Protein AF-A0A5C8L5J3-F1 (afdb_monomer_lite)

Foldseek 3Di:
DDPVVVVVVVVVVVVVPDPCCPLVNVLVVLLVLLLVLLVVLLVVLVVVLVVVVVCCVPVPDPVVLVLCVLLVCNVVVVVLSVVVNVVSVVLSVVSVVLSVQLVPDPDPVSNLVSSVVSLVSSVVVLVVVLVSVLVVQLVCQVSCCVRVCVNVVVCVPPDPVVSSVVSNVVSVVVSVVVVVVVCVVVVVSVVSNVVSVVVNVVSVD

Radius of gyration: 26.83 Å; cha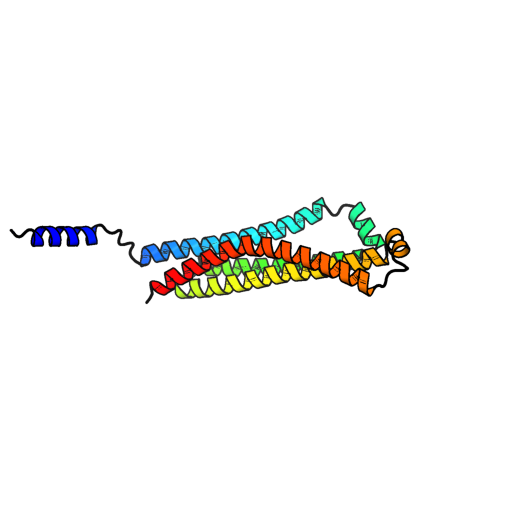ins: 1; bounding box: 54×27×97 Å

Structure (mmCIF, N/CA/C/O backbone):
data_AF-A0A5C8L5J3-F1
#
_entry.id   AF-A0A5C8L5J3-F1
#
loop_
_atom_site.group_PDB
_atom_site.id
_atom_site.type_symbol
_atom_site.label_atom_id
_atom_site.label_alt_id
_atom_site.label_comp_id
_atom_site.label_asym_id
_atom_site.label_entity_id
_atom_site.label_seq_id
_atom_site.pdbx_PDB_ins_code
_atom_site.Cartn_x
_atom_site.Cartn_y
_atom_site.Cartn_z
_atom_site.occupancy
_atom_site.B_iso_or_equiv
_atom_site.auth_seq_id
_atom_site.auth_comp_id
_atom_site.auth_asym_id
_atom_site.auth_atom_id
_atom_site.pdbx_PDB_model_num
ATOM 1 N N . MET A 1 1 ? -11.901 6.978 71.188 1.00 56.44 1 MET A N 1
ATOM 2 C CA . MET A 1 1 ? -12.116 6.820 69.736 1.00 56.44 1 MET A CA 1
ATOM 3 C C . MET A 1 1 ? -10.757 6.523 69.164 1.00 56.44 1 MET A C 1
ATOM 5 O O . MET A 1 1 ? -9.879 7.368 69.288 1.00 56.44 1 MET A O 1
ATOM 9 N N . ASP A 1 2 ? -10.580 5.302 68.676 1.00 69.81 2 ASP A N 1
ATOM 10 C CA . ASP A 1 2 ? -9.274 4.784 68.290 1.00 69.81 2 ASP A CA 1
ATOM 11 C C . ASP A 1 2 ? -8.843 5.396 66.956 1.00 69.81 2 ASP A C 1
ATOM 13 O O . ASP A 1 2 ? -9.638 5.504 66.024 1.00 69.81 2 ASP A O 1
ATOM 17 N N . GLU A 1 3 ? -7.577 5.792 66.838 1.00 68.75 3 GLU A N 1
ATOM 18 C CA . GLU A 1 3 ? -6.985 6.326 65.598 1.00 68.75 3 GLU A CA 1
ATOM 19 C C . GLU A 1 3 ? -7.174 5.368 64.402 1.00 68.75 3 GLU A C 1
ATOM 21 O O . GLU A 1 3 ? -7.277 5.788 63.249 1.00 68.75 3 GLU A O 1
ATOM 26 N N . LEU A 1 4 ? -7.321 4.073 64.693 1.00 70.50 4 LEU A N 1
ATOM 27 C CA . LEU A 1 4 ? -7.672 3.021 63.742 1.00 70.50 4 LEU A CA 1
ATOM 28 C C . LEU A 1 4 ? -9.074 3.183 63.136 1.00 70.50 4 LEU A C 1
ATOM 30 O O . LEU A 1 4 ? -9.260 2.870 61.960 1.00 70.50 4 LEU A O 1
ATOM 34 N N . ASP A 1 5 ? -10.052 3.694 63.886 1.00 76.56 5 ASP A N 1
ATOM 35 C CA . ASP A 1 5 ? -11.404 3.938 63.369 1.00 76.56 5 ASP A CA 1
ATOM 36 C C . ASP A 1 5 ? -11.437 5.137 62.417 1.00 76.56 5 ASP A C 1
ATOM 38 O O . ASP A 1 5 ? -12.190 5.121 61.441 1.00 76.56 5 ASP A O 1
ATOM 42 N N . LEU A 1 6 ? -10.592 6.148 62.649 1.00 74.50 6 LEU A N 1
ATOM 43 C CA . LEU A 1 6 ? -10.412 7.274 61.727 1.00 74.50 6 LEU A CA 1
ATOM 44 C C . LEU A 1 6 ? -9.775 6.805 60.415 1.00 74.50 6 LEU A C 1
ATOM 46 O O . LEU A 1 6 ? -10.334 7.052 59.348 1.00 74.50 6 LEU A O 1
ATOM 50 N N . LEU A 1 7 ? -8.692 6.024 60.490 1.00 73.12 7 LEU A N 1
ATOM 51 C CA . LEU A 1 7 ? -8.039 5.445 59.311 1.00 73.12 7 LEU A CA 1
ATOM 52 C C . LEU A 1 7 ? -8.967 4.509 58.528 1.00 73.12 7 LEU A C 1
ATOM 54 O O . LEU A 1 7 ? -8.981 4.534 57.300 1.00 73.12 7 LEU A O 1
ATOM 58 N N . ARG A 1 8 ? -9.792 3.711 59.215 1.00 69.69 8 ARG A N 1
ATOM 59 C CA . ARG A 1 8 ? -10.781 2.830 58.577 1.00 69.69 8 ARG A CA 1
ATOM 60 C C . ARG A 1 8 ? -11.880 3.615 57.864 1.00 69.69 8 ARG A C 1
ATOM 62 O O . ARG A 1 8 ? -12.358 3.181 56.816 1.00 69.69 8 ARG A O 1
ATOM 69 N N . LYS A 1 9 ? -12.291 4.753 58.424 1.00 72.12 9 LYS A N 1
ATOM 70 C CA . LYS A 1 9 ? -13.300 5.641 57.838 1.00 72.12 9 LYS A CA 1
ATOM 71 C C . LYS A 1 9 ? -12.745 6.384 56.624 1.00 72.12 9 LYS A C 1
ATOM 73 O O . LYS A 1 9 ? -13.415 6.432 55.597 1.00 72.12 9 LYS A O 1
ATOM 78 N N . ASP A 1 10 ? -11.505 6.856 56.705 1.00 70.62 10 ASP A N 1
ATOM 79 C CA . ASP A 1 10 ? -10.809 7.498 55.588 1.00 70.62 10 ASP A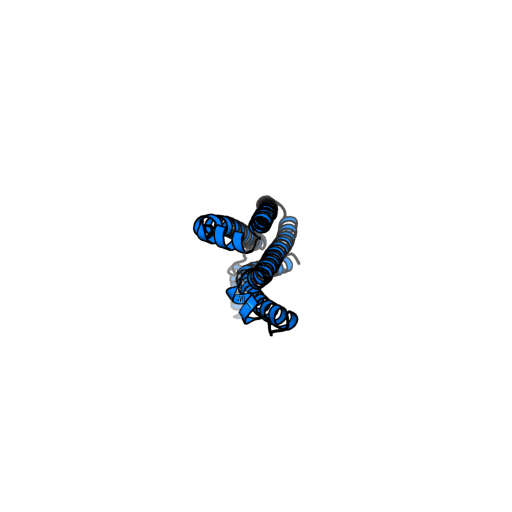 CA 1
ATOM 80 C C . ASP A 1 10 ? -10.507 6.513 54.455 1.00 70.62 10 ASP A C 1
ATOM 82 O O . ASP A 1 10 ? -10.697 6.851 53.288 1.00 70.62 10 ASP A O 1
ATOM 86 N N . TRP A 1 11 ? -10.152 5.263 54.772 1.00 70.75 11 TRP A N 1
ATOM 87 C CA . TRP A 1 11 ? -9.986 4.198 53.777 1.00 70.75 11 TRP A CA 1
ATOM 88 C C . TRP A 1 11 ? -11.290 3.898 53.026 1.00 70.75 11 TRP A C 1
ATOM 90 O O . TRP A 1 11 ? -11.302 3.789 51.801 1.00 70.75 11 TRP A O 1
ATOM 100 N N . LYS A 1 12 ? -12.416 3.839 53.748 1.00 63.75 12 LYS A N 1
ATOM 101 C CA . LYS A 1 12 ? -13.751 3.668 53.152 1.00 63.75 12 LYS A CA 1
ATOM 102 C C . LYS A 1 12 ? -14.147 4.845 52.255 1.00 63.75 12 LYS A C 1
ATOM 104 O O . LYS A 1 12 ? -14.706 4.637 51.183 1.00 63.75 12 LYS A O 1
ATOM 109 N N . ASN A 1 13 ? -13.822 6.069 52.669 1.00 62.72 13 ASN A N 1
ATOM 110 C CA . ASN A 1 13 ? -14.091 7.284 51.897 1.00 62.72 13 ASN A CA 1
ATOM 111 C C . ASN A 1 13 ? -13.179 7.415 50.660 1.00 62.72 13 ASN A C 1
ATOM 113 O O . ASN A 1 13 ? -13.557 8.063 49.683 1.00 62.72 13 ASN A O 1
ATOM 117 N N . GLN A 1 14 ? -11.986 6.809 50.675 1.00 56.88 14 GLN A N 1
ATOM 118 C CA . GLN A 1 14 ? -11.095 6.742 49.512 1.00 56.88 14 GLN A CA 1
ATOM 119 C C . GLN A 1 14 ? -11.584 5.741 48.457 1.00 56.88 14 GLN A C 1
ATOM 121 O O . GLN A 1 14 ? -11.464 6.035 47.269 1.00 56.88 14 GLN A O 1
ATOM 126 N N . GLU A 1 15 ? -12.192 4.615 48.849 1.00 53.66 15 GLU A N 1
ATOM 127 C CA . GLU A 1 15 ? -12.843 3.689 47.904 1.00 53.66 15 GLU A CA 1
ATOM 128 C C . GLU A 1 15 ? -14.016 4.354 47.166 1.00 53.66 15 GLU A C 1
ATOM 130 O O . GLU A 1 15 ? -14.166 4.170 45.960 1.00 53.66 15 GLU A O 1
ATOM 135 N N . GLU A 1 16 ? -14.784 5.202 47.855 1.00 52.75 16 GLU A N 1
ATOM 136 C CA . GLU A 1 16 ? -15.906 5.959 47.277 1.00 52.75 16 GLU A CA 1
ATOM 137 C C . GLU A 1 16 ? -15.466 7.071 46.299 1.00 52.75 16 GLU A C 1
ATOM 139 O O . GLU A 1 16 ? -16.223 7.442 45.401 1.00 52.75 16 GLU A O 1
ATOM 144 N N . ASN A 1 17 ? -14.235 7.583 46.447 1.00 45.88 17 ASN A N 1
ATOM 145 C CA . ASN A 1 17 ? -13.661 8.671 45.640 1.00 45.88 17 ASN A CA 1
ATOM 146 C C . ASN A 1 17 ? -12.664 8.212 44.566 1.00 45.88 17 ASN A C 1
ATOM 148 O O . ASN A 1 17 ? -12.147 9.035 43.802 1.00 45.88 17 ASN A O 1
ATOM 152 N N . LEU A 1 18 ? -12.393 6.913 44.451 1.00 47.69 18 LEU A N 1
ATOM 153 C CA . LEU A 1 18 ? -11.774 6.394 43.239 1.00 47.69 18 LEU A CA 1
ATOM 154 C C . LEU A 1 18 ? -12.801 6.562 42.119 1.00 47.69 18 LEU A C 1
ATOM 156 O O . LEU A 1 18 ? -13.955 6.182 42.315 1.00 47.69 18 LEU A O 1
ATOM 160 N N . PRO A 1 19 ? -12.440 7.111 40.943 1.00 46.75 19 PRO A N 1
ATOM 161 C CA . PRO A 1 19 ? -13.361 7.154 39.825 1.00 46.75 19 PRO A CA 1
ATOM 162 C C . PRO A 1 19 ? -13.641 5.706 39.422 1.00 46.75 19 PRO A C 1
ATOM 164 O O . PRO A 1 19 ? -12.927 5.111 38.614 1.00 46.75 19 PRO A O 1
ATOM 167 N N . HIS A 1 20 ? -14.677 5.119 40.017 1.00 47.66 20 HIS A N 1
ATOM 168 C CA . HIS A 1 20 ? -15.288 3.871 39.622 1.00 47.66 20 HIS A CA 1
ATOM 169 C C . HIS A 1 20 ? -15.935 4.138 38.268 1.00 47.66 20 HIS A C 1
ATOM 171 O O . HIS A 1 20 ? -17.149 4.292 38.136 1.00 47.66 20 HIS A O 1
ATOM 177 N N . PHE A 1 21 ? -15.105 4.239 37.230 1.00 49.84 21 PHE A N 1
ATOM 178 C CA . PHE A 1 21 ? -15.560 4.078 35.868 1.00 49.84 21 PHE A CA 1
ATOM 179 C C . PHE A 1 21 ? -16.238 2.714 35.836 1.00 49.84 21 PHE A C 1
ATOM 181 O O . PHE A 1 21 ? -15.564 1.685 35.800 1.00 49.84 21 PHE A O 1
ATOM 188 N N . LYS A 1 22 ? -17.577 2.702 35.899 1.00 57.47 22 LYS A N 1
ATOM 189 C CA . LYS A 1 22 ? -18.367 1.484 35.722 1.00 57.47 22 LYS A CA 1
ATOM 190 C C . LYS A 1 22 ? -17.805 0.782 34.494 1.00 57.47 22 LYS A C 1
ATOM 192 O O . LYS A 1 22 ? -17.621 1.435 33.463 1.00 57.47 22 LYS A O 1
ATOM 197 N N . ALA A 1 23 ? -17.508 -0.511 34.597 1.00 57.09 23 ALA A N 1
ATOM 198 C CA . ALA A 1 23 ? -16.896 -1.283 33.515 1.00 57.09 23 ALA A CA 1
ATOM 199 C C . ALA A 1 23 ? -17.603 -1.047 32.163 1.00 57.09 23 ALA A C 1
ATOM 201 O O . ALA A 1 23 ? -16.948 -0.955 31.130 1.00 57.09 23 ALA A O 1
ATOM 202 N N . GLU A 1 24 ? -18.919 -0.803 32.182 1.00 57.44 24 GLU A N 1
ATOM 203 C CA . GLU A 1 24 ? -19.749 -0.398 31.039 1.00 57.44 24 GLU A CA 1
ATOM 204 C C . GLU A 1 24 ? -19.371 0.944 30.380 1.00 57.44 24 GLU A C 1
ATOM 206 O O . GLU A 1 24 ? -19.425 1.071 29.153 1.00 57.44 24 GLU A O 1
ATOM 211 N N . GLN A 1 25 ? -18.989 1.962 31.155 1.00 58.88 25 GLN A N 1
ATOM 212 C CA . GLN A 1 25 ? -18.535 3.254 30.632 1.00 58.88 25 GLN A CA 1
ATOM 213 C C . GLN A 1 25 ? -17.143 3.134 30.007 1.00 58.88 25 GLN A C 1
ATOM 215 O O . GLN A 1 25 ? -16.928 3.620 28.893 1.00 58.88 25 GLN A O 1
ATOM 220 N N . LEU A 1 26 ? -16.221 2.432 30.675 1.00 60.94 26 LEU A N 1
ATOM 221 C CA . LEU A 1 26 ? -14.882 2.157 30.144 1.00 60.94 26 LEU A CA 1
ATOM 222 C C . LEU A 1 26 ? -14.976 1.334 28.847 1.00 60.94 26 LEU A C 1
ATOM 224 O O . LEU A 1 26 ? -14.333 1.638 27.838 1.00 60.94 26 LEU A O 1
ATOM 228 N N . TYR A 1 27 ? -15.882 0.359 28.841 1.00 60.31 27 TYR A N 1
ATOM 229 C CA . TYR A 1 27 ? -16.259 -0.444 27.689 1.00 60.31 27 TYR A CA 1
ATOM 230 C C . TYR A 1 27 ? -16.792 0.412 26.522 1.00 60.31 27 TYR A C 1
ATOM 232 O O . TYR A 1 27 ? -16.265 0.319 25.407 1.00 60.31 27 TYR A O 1
ATOM 240 N N . LYS A 1 28 ? -17.759 1.315 26.757 1.00 59.22 28 LYS A N 1
ATOM 241 C CA . LYS A 1 28 ? -18.268 2.247 25.727 1.00 59.22 28 LYS A CA 1
ATOM 242 C C . LYS A 1 28 ? -17.161 3.136 25.150 1.00 59.22 28 LYS A C 1
ATOM 244 O O . LYS A 1 28 ? -17.137 3.380 23.940 1.00 59.22 28 LYS A O 1
ATOM 249 N N . MET A 1 29 ? -16.217 3.596 25.973 1.00 63.94 29 MET A N 1
ATOM 250 C CA . MET A 1 29 ? -15.093 4.423 25.514 1.00 63.94 29 MET A CA 1
ATOM 251 C C . MET A 1 29 ? -14.100 3.646 24.638 1.00 63.94 29 MET A C 1
ATOM 253 O O . MET A 1 29 ? -13.710 4.133 23.572 1.00 63.94 29 MET A O 1
ATOM 257 N N . LEU A 1 30 ? -13.705 2.434 25.041 1.00 63.78 30 LEU A N 1
ATOM 258 C CA . LEU A 1 30 ? -12.789 1.574 24.273 1.00 63.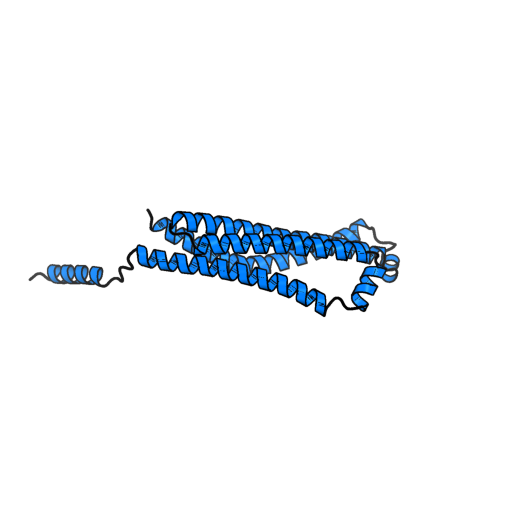78 30 LEU A CA 1
ATOM 259 C C . LEU A 1 30 ? -13.391 1.151 22.925 1.00 63.78 30 LEU A C 1
ATOM 261 O O . LEU A 1 30 ? -12.694 1.090 21.903 1.00 63.78 30 LEU A O 1
ATOM 265 N N . LEU A 1 31 ? -14.703 0.929 22.901 1.00 63.22 31 LEU A N 1
ATOM 266 C CA . LEU A 1 31 ? -15.473 0.613 21.703 1.00 63.22 31 LEU A CA 1
ATOM 267 C C . LEU A 1 31 ? -15.500 1.793 20.723 1.00 63.22 31 LEU A C 1
ATOM 269 O O . LEU A 1 31 ? -15.164 1.629 19.545 1.00 63.22 31 LEU A O 1
ATOM 273 N N . LYS A 1 32 ? -15.786 3.005 21.214 1.00 65.44 32 LYS A N 1
ATOM 274 C CA . LYS A 1 32 ? -15.754 4.237 20.408 1.00 65.44 32 LYS A CA 1
ATOM 275 C C . LYS A 1 32 ? -14.357 4.501 19.832 1.00 65.44 32 LYS A C 1
ATOM 277 O O . LYS A 1 32 ? -14.233 4.840 18.654 1.00 65.44 32 LYS A O 1
ATOM 282 N N . LYS A 1 33 ? -13.294 4.263 20.615 1.00 65.00 33 LYS A N 1
ATOM 283 C CA . LYS A 1 33 ? -11.898 4.362 20.145 1.00 65.00 33 LYS A CA 1
ATOM 284 C C . LYS A 1 33 ? -11.590 3.365 19.027 1.00 65.00 33 LYS A C 1
ATOM 286 O O . LYS A 1 33 ? -10.973 3.738 18.034 1.00 65.00 33 LYS A O 1
ATOM 291 N N . SER A 1 34 ? -12.031 2.117 19.151 1.00 65.25 34 SER A N 1
ATOM 292 C CA . SER A 1 34 ? -11.733 1.075 18.161 1.00 65.25 34 SER A CA 1
ATOM 293 C C . SER A 1 34 ? -12.506 1.262 16.849 1.00 65.25 34 SER A C 1
ATOM 295 O O . SER A 1 34 ? -11.932 1.088 15.775 1.00 65.25 34 SER A O 1
ATOM 297 N N . SER A 1 35 ? -13.768 1.701 16.915 1.00 66.25 35 SER A N 1
ATOM 298 C CA . SER A 1 35 ? -14.543 2.105 15.730 1.00 66.25 35 SER A CA 1
ATOM 299 C C . SER A 1 35 ? -13.906 3.307 15.015 1.00 66.25 35 SER A C 1
ATOM 301 O O . SER A 1 35 ? -13.780 3.310 13.790 1.00 66.25 35 SER A O 1
ATOM 303 N N . SER A 1 36 ? -13.390 4.281 15.777 1.00 71.06 36 SER A N 1
ATOM 304 C CA . SER A 1 36 ? -12.640 5.420 15.231 1.00 71.06 36 SER A CA 1
ATOM 305 C C . SER A 1 36 ? -11.363 4.989 14.498 1.00 71.06 36 SER A C 1
ATOM 307 O O . SER A 1 36 ? -11.093 5.479 13.405 1.00 71.06 36 SER A O 1
ATOM 309 N N . ILE A 1 37 ? -10.612 4.010 15.021 1.00 69.88 37 ILE A N 1
ATOM 310 C CA . ILE A 1 37 ? -9.429 3.464 14.327 1.00 69.88 37 ILE A CA 1
ATOM 311 C C . ILE A 1 37 ? -9.824 2.832 12.985 1.00 69.88 37 ILE A C 1
ATOM 313 O O . ILE A 1 37 ? -9.151 3.053 11.982 1.00 69.88 37 ILE A O 1
ATOM 317 N N . VAL A 1 38 ? -10.928 2.081 12.935 1.00 67.06 38 VAL A N 1
ATOM 318 C CA . VAL A 1 38 ? -11.416 1.495 11.674 1.00 67.06 38 VAL A CA 1
ATOM 319 C C . VAL A 1 38 ? -11.875 2.574 10.691 1.00 67.06 38 VAL A C 1
ATOM 321 O O . VAL A 1 38 ? -11.614 2.447 9.497 1.00 67.06 38 VAL A O 1
ATOM 324 N N . LYS A 1 39 ? -12.490 3.658 11.180 1.00 73.31 39 LYS A N 1
ATOM 325 C CA . LYS A 1 39 ? -12.832 4.831 10.364 1.00 73.31 39 LYS A CA 1
ATOM 326 C C . LYS A 1 39 ? -11.582 5.476 9.763 1.00 73.31 39 LYS A C 1
ATOM 328 O O . LYS A 1 39 ? -11.571 5.758 8.572 1.00 73.31 39 LYS A O 1
ATOM 333 N N . TRP A 1 40 ? -10.528 5.663 10.556 1.00 77.19 40 TRP A N 1
ATOM 334 C CA . TRP A 1 40 ? -9.254 6.197 10.070 1.00 77.19 40 TRP A CA 1
ATOM 335 C C . TRP A 1 40 ? -8.621 5.307 9.008 1.00 77.19 40 TRP A C 1
ATOM 337 O O . TRP A 1 40 ? -8.172 5.817 7.992 1.00 77.19 40 TRP A O 1
ATOM 347 N N . ILE A 1 41 ? -8.647 3.986 9.191 1.00 74.56 41 ILE A N 1
ATOM 348 C CA . ILE A 1 41 ? -8.144 3.055 8.175 1.00 74.56 41 ILE A CA 1
ATOM 349 C C . ILE A 1 41 ? -8.942 3.175 6.870 1.00 74.56 41 ILE A C 1
ATOM 351 O O . ILE A 1 41 ? -8.345 3.253 5.805 1.00 74.56 41 ILE A O 1
ATOM 355 N N . PHE A 1 42 ? -10.274 3.247 6.947 1.00 72.31 42 PHE A N 1
ATOM 356 C CA . PHE A 1 42 ? -11.114 3.462 5.767 1.00 72.31 42 PHE A CA 1
ATOM 357 C C . PHE A 1 42 ? -10.799 4.790 5.060 1.00 72.31 42 PHE A C 1
ATOM 359 O O . PHE A 1 42 ? -10.685 4.814 3.839 1.00 72.31 42 PHE A O 1
ATOM 366 N N . ILE A 1 43 ? -10.615 5.876 5.8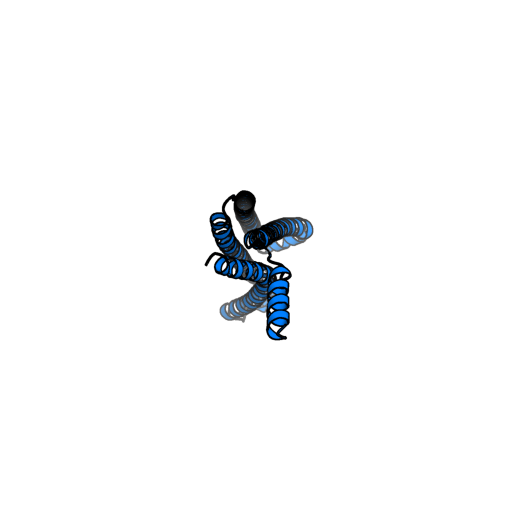20 1.00 77.12 43 ILE A N 1
ATOM 367 C CA . ILE A 1 43 ? -10.236 7.187 5.275 1.00 77.12 43 ILE A CA 1
ATOM 368 C C . ILE A 1 43 ? -8.871 7.113 4.587 1.00 77.12 43 ILE A C 1
ATOM 370 O O . ILE A 1 43 ? -8.742 7.621 3.482 1.00 77.12 43 ILE A O 1
ATOM 374 N N . ILE A 1 44 ? -7.875 6.456 5.191 1.00 79.94 44 ILE A N 1
ATOM 375 C CA . ILE A 1 44 ? -6.547 6.297 4.580 1.00 79.94 44 ILE A CA 1
ATOM 376 C C . ILE A 1 44 ? -6.652 5.521 3.262 1.00 79.94 44 ILE A C 1
ATOM 378 O O . ILE A 1 44 ? -6.093 5.967 2.269 1.00 79.94 44 ILE A O 1
ATOM 382 N N . SER A 1 45 ? -7.411 4.420 3.210 1.00 74.56 45 SER A N 1
ATOM 383 C CA . SER A 1 45 ? -7.621 3.676 1.957 1.00 74.56 45 SER A CA 1
ATOM 384 C C . SER A 1 45 ? -8.333 4.508 0.885 1.00 74.56 45 SER A C 1
ATOM 386 O O . SER A 1 45 ? -8.033 4.377 -0.298 1.00 74.56 45 SER A O 1
ATOM 388 N N . LEU A 1 46 ? -9.265 5.379 1.282 1.00 79.12 46 LEU A N 1
ATOM 389 C CA . LEU A 1 46 ? -9.931 6.293 0.356 1.00 79.12 46 LEU A CA 1
ATOM 390 C C . LEU A 1 46 ? -8.966 7.370 -0.158 1.00 79.12 46 LEU A C 1
ATOM 392 O O . LEU A 1 46 ? -8.964 7.661 -1.349 1.00 79.12 46 LEU A O 1
ATOM 396 N N . ILE A 1 47 ? -8.131 7.928 0.723 1.00 83.38 47 ILE A N 1
ATOM 397 C CA . ILE A 1 47 ? -7.076 8.878 0.353 1.00 83.38 47 ILE A CA 1
ATOM 398 C C . ILE A 1 47 ? -6.092 8.218 -0.606 1.00 83.38 47 ILE A C 1
ATOM 400 O O . ILE A 1 47 ? -5.722 8.843 -1.584 1.00 83.38 47 ILE A O 1
ATOM 404 N N . GLU A 1 48 ? -5.699 6.970 -0.370 1.00 80.44 48 GLU A N 1
ATOM 405 C CA . GLU A 1 48 ? -4.764 6.243 -1.228 1.00 80.44 48 GLU A CA 1
ATOM 406 C C . GLU A 1 48 ? -5.329 5.999 -2.631 1.00 80.44 48 GLU A C 1
ATOM 408 O O . GLU A 1 48 ? -4.629 6.226 -3.614 1.00 80.44 48 GLU A O 1
ATOM 413 N N . LEU A 1 49 ? -6.607 5.622 -2.749 1.00 81.00 49 LEU A N 1
ATOM 414 C CA . LEU A 1 49 ? -7.272 5.517 -4.051 1.00 81.00 49 LEU A CA 1
ATOM 415 C C . LEU A 1 49 ? -7.314 6.877 -4.758 1.00 81.00 49 LEU A C 1
ATOM 417 O O . LEU A 1 49 ? -6.933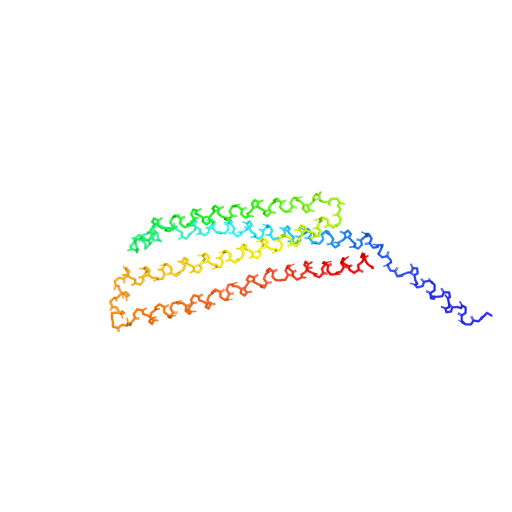 6.979 -5.922 1.00 81.00 49 LEU A O 1
ATOM 421 N N . SER A 1 50 ? -7.762 7.918 -4.053 1.00 80.06 50 SER A N 1
ATOM 422 C CA . SER A 1 50 ? -7.826 9.276 -4.596 1.00 80.06 50 SER A CA 1
ATOM 423 C C . SER A 1 50 ? -6.447 9.775 -5.007 1.00 80.06 50 SER A C 1
ATOM 425 O O . SER A 1 50 ? -6.313 10.386 -6.059 1.00 80.06 50 SER A O 1
ATOM 427 N N . PHE A 1 51 ? -5.418 9.470 -4.218 1.00 83.19 51 PHE A N 1
ATOM 428 C CA . PHE A 1 51 ? -4.030 9.779 -4.523 1.00 83.19 51 PHE A CA 1
ATOM 429 C C . PHE A 1 51 ? -3.578 9.015 -5.765 1.00 83.19 51 PHE A C 1
ATOM 431 O O . PHE A 1 51 ? -3.032 9.623 -6.671 1.00 83.19 51 PHE A O 1
ATOM 438 N N . GLY A 1 52 ? -3.884 7.723 -5.884 1.00 80.12 52 GLY A N 1
ATOM 439 C CA . GLY A 1 52 ? -3.576 6.933 -7.075 1.00 80.12 52 GLY A CA 1
ATOM 440 C C . GLY A 1 52 ? -4.227 7.477 -8.350 1.00 80.12 52 GLY A C 1
ATOM 441 O O . GLY A 1 52 ? -3.589 7.471 -9.397 1.00 80.12 52 GLY A O 1
ATOM 442 N N . ILE A 1 53 ? -5.466 7.967 -8.276 1.00 81.31 53 ILE A N 1
ATOM 443 C CA . ILE A 1 53 ? -6.164 8.604 -9.408 1.00 81.31 53 ILE A CA 1
ATOM 444 C C . ILE A 1 53 ? -5.558 9.979 -9.709 1.00 81.31 53 ILE A C 1
ATOM 446 O O . ILE A 1 53 ? -5.287 10.293 -10.864 1.00 81.31 53 ILE A O 1
ATOM 450 N N . LEU A 1 54 ? -5.312 10.788 -8.678 1.00 83.94 54 LEU A N 1
ATOM 451 C CA . LEU A 1 54 ? -4.745 12.126 -8.822 1.00 83.94 54 LEU A CA 1
ATOM 452 C C . LEU A 1 54 ? -3.335 12.071 -9.418 1.00 83.94 54 LEU A C 1
ATOM 454 O O . LEU A 1 54 ? -3.032 12.824 -10.334 1.00 83.94 54 LEU A O 1
ATOM 458 N N . MET A 1 55 ? -2.498 11.145 -8.947 1.00 80.69 55 MET A N 1
ATOM 459 C CA . MET A 1 55 ? -1.169 10.911 -9.510 1.00 80.69 55 MET A CA 1
ATOM 460 C C . MET A 1 55 ? -1.271 10.464 -10.970 1.00 80.69 55 MET A C 1
ATOM 462 O O . MET A 1 55 ? -0.479 10.904 -11.789 1.00 80.69 55 MET A O 1
ATOM 466 N N . ASN A 1 56 ? -2.264 9.645 -11.323 1.00 80.56 56 ASN A N 1
ATOM 467 C CA . ASN A 1 56 ? -2.500 9.259 -12.713 1.00 80.56 56 ASN A CA 1
ATOM 468 C C . ASN A 1 56 ? -2.767 10.495 -13.590 1.00 80.56 56 ASN A C 1
ATOM 470 O O . ASN A 1 56 ? -2.085 10.701 -14.582 1.00 80.56 56 ASN A O 1
ATOM 474 N N . VAL A 1 57 ? -3.687 11.368 -13.169 1.00 81.75 57 VAL A N 1
ATOM 475 C CA . VAL A 1 57 ? -4.053 12.584 -13.916 1.00 81.75 57 VAL A CA 1
ATOM 476 C C . VAL A 1 57 ? -2.902 13.593 -13.998 1.00 81.75 57 VAL A C 1
ATOM 478 O O . VAL A 1 57 ? -2.754 14.258 -15.016 1.00 81.75 57 VAL A O 1
ATOM 481 N N . LEU A 1 58 ? -2.099 13.726 -12.938 1.00 81.12 58 LEU A N 1
ATOM 482 C CA . LEU A 1 58 ? -1.009 14.704 -12.885 1.00 81.12 58 LEU A CA 1
ATOM 483 C C . LEU A 1 58 ? 0.268 14.241 -13.596 1.00 81.12 58 LEU A C 1
ATOM 485 O O . LEU A 1 58 ? 0.970 15.076 -14.154 1.00 81.12 58 LEU A O 1
ATOM 489 N N . PHE A 1 59 ? 0.594 12.946 -13.539 1.00 75.88 59 PHE A N 1
ATOM 490 C CA . PHE A 1 59 ? 1.881 12.419 -14.011 1.00 75.88 59 PHE A CA 1
ATOM 491 C C . PHE A 1 59 ? 1.795 11.645 -15.332 1.00 75.88 59 PHE A C 1
ATOM 493 O O . PHE A 1 59 ? 2.831 11.410 -15.944 1.00 75.88 59 PHE A O 1
ATOM 500 N N . MET A 1 60 ? 0.606 11.240 -15.791 1.00 79.56 60 MET A N 1
ATOM 501 C CA . MET A 1 60 ? 0.446 10.595 -17.099 1.00 79.56 60 MET A CA 1
ATOM 502 C C . MET A 1 60 ? 0.172 11.617 -18.200 1.00 79.56 60 MET A C 1
ATOM 504 O O . MET A 1 60 ? -0.915 11.647 -18.781 1.00 79.56 60 MET A O 1
ATOM 508 N N . ASP A 1 61 ? 1.161 12.460 -18.475 1.00 81.00 61 ASP A N 1
ATOM 509 C CA . ASP A 1 61 ? 1.122 13.352 -19.627 1.00 81.00 61 ASP A CA 1
ATOM 510 C C . ASP A 1 61 ? 1.455 12.602 -20.937 1.00 81.00 61 ASP A C 1
ATOM 512 O O . ASP A 1 61 ? 1.744 11.398 -20.959 1.00 81.00 61 ASP A O 1
ATOM 516 N N . ASP A 1 62 ? 1.417 13.318 -22.061 1.00 80.25 62 ASP A N 1
ATOM 517 C CA . ASP A 1 62 ? 1.762 12.746 -23.364 1.00 80.25 62 ASP A CA 1
ATOM 518 C C . ASP A 1 62 ? 3.223 12.270 -23.447 1.00 80.25 62 ASP A C 1
ATOM 520 O O . ASP A 1 62 ? 3.524 11.382 -24.247 1.00 80.25 62 ASP A O 1
ATOM 524 N N . GLN A 1 63 ? 4.144 12.834 -22.657 1.00 82.25 63 GLN A N 1
ATOM 525 C CA . GLN A 1 63 ? 5.540 12.394 -22.622 1.00 82.25 63 GLN A CA 1
ATOM 526 C C . GLN A 1 63 ? 5.671 11.037 -21.929 1.00 82.25 63 GLN A C 1
ATOM 528 O O . GLN A 1 63 ? 6.285 10.133 -22.496 1.00 82.25 63 GLN A O 1
ATOM 533 N N . PHE A 1 64 ? 5.014 10.847 -20.783 1.00 82.62 64 PHE A N 1
ATOM 534 C CA . PHE A 1 64 ? 4.956 9.560 -20.092 1.00 82.62 64 PHE A CA 1
ATOM 535 C C . PHE A 1 64 ? 4.420 8.464 -21.016 1.00 82.62 64 PHE A C 1
ATOM 537 O O . PHE A 1 64 ? 5.026 7.403 -21.159 1.00 82.62 64 PHE A O 1
ATOM 544 N N . TRP A 1 65 ? 3.303 8.717 -21.703 1.00 83.00 65 TRP A N 1
ATOM 545 C CA . TRP A 1 65 ? 2.737 7.716 -22.605 1.00 83.00 65 TRP A CA 1
ATOM 546 C C . TRP A 1 65 ? 3.624 7.424 -23.808 1.00 83.00 65 TRP A C 1
ATOM 548 O O . TRP A 1 65 ? 3.621 6.283 -24.262 1.00 83.00 65 TRP A O 1
ATOM 558 N N . LYS A 1 66 ? 4.390 8.401 -24.307 1.00 82.19 66 LYS A N 1
ATOM 559 C CA . LYS A 1 66 ? 5.390 8.168 -25.358 1.00 82.19 66 LYS A CA 1
ATOM 560 C C . LYS A 1 66 ? 6.512 7.263 -24.863 1.00 82.19 66 LYS A C 1
ATOM 562 O O . LYS A 1 66 ? 6.841 6.311 -25.557 1.00 82.19 66 LYS A O 1
ATOM 567 N N . GLU A 1 67 ? 7.048 7.496 -23.668 1.00 80.31 67 GLU A N 1
ATOM 568 C CA . GLU A 1 67 ? 8.087 6.636 -23.082 1.00 80.31 67 GLU A CA 1
ATOM 569 C C . GLU A 1 67 ? 7.591 5.213 -22.809 1.00 80.31 67 GLU A C 1
ATOM 571 O O . GLU A 1 67 ? 8.304 4.241 -23.033 1.00 80.31 67 GLU A O 1
ATOM 576 N N . VAL A 1 68 ? 6.348 5.054 -22.360 1.00 81.31 68 VAL A N 1
ATOM 577 C CA . VAL A 1 68 ? 5.767 3.723 -22.134 1.00 81.31 68 VAL A CA 1
ATOM 578 C C . VAL A 1 68 ? 5.480 2.998 -23.460 1.00 81.31 68 VAL A C 1
ATOM 580 O O . VAL A 1 68 ? 5.524 1.765 -23.523 1.00 81.31 68 VAL A O 1
ATOM 583 N N . ASP A 1 69 ? 5.192 3.743 -24.527 1.00 83.75 69 ASP A N 1
ATOM 584 C CA . ASP A 1 69 ? 4.984 3.195 -25.869 1.00 83.75 69 ASP A CA 1
ATOM 585 C C . ASP A 1 69 ? 6.303 2.769 -26.528 1.00 83.75 69 ASP A C 1
ATOM 587 O O . ASP A 1 69 ? 6.349 1.710 -27.153 1.00 83.75 69 ASP A O 1
ATOM 591 N N . THR A 1 70 ? 7.400 3.514 -26.321 1.00 79.25 70 THR A N 1
ATOM 592 C CA . THR A 1 70 ? 8.731 3.141 -26.844 1.00 79.25 70 THR A CA 1
ATOM 593 C C . THR A 1 70 ? 9.246 1.835 -26.247 1.00 79.25 70 THR A C 1
ATOM 595 O O . THR A 1 70 ? 9.927 1.077 -26.932 1.00 79.25 70 THR A O 1
ATOM 598 N N . ILE A 1 71 ? 8.872 1.520 -25.005 1.00 81.50 71 ILE A N 1
ATOM 599 C CA . ILE A 1 71 ? 9.176 0.228 -24.373 1.00 81.50 71 ILE A CA 1
ATOM 600 C C . ILE A 1 71 ? 8.104 -0.845 -24.641 1.00 81.50 71 ILE A C 1
ATOM 602 O O . ILE A 1 71 ? 8.133 -1.906 -24.020 1.00 81.50 71 ILE A O 1
ATOM 606 N N . HIS A 1 72 ? 7.139 -0.587 -25.532 1.00 81.44 72 HIS A N 1
ATOM 607 C CA . HIS A 1 72 ? 6.020 -1.476 -25.876 1.00 81.44 72 HIS A CA 1
ATOM 608 C C . HIS A 1 72 ? 5.173 -1.949 -24.678 1.00 81.44 72 HIS A C 1
ATOM 610 O O . HIS A 1 72 ? 4.510 -2.988 -24.751 1.00 81.44 72 HIS A O 1
ATOM 616 N N . LEU A 1 73 ? 5.155 -1.199 -23.568 1.00 85.50 73 LEU A N 1
ATOM 617 C CA . LEU A 1 73 ? 4.389 -1.571 -22.375 1.00 85.50 73 LEU A CA 1
ATOM 618 C C . LEU A 1 73 ? 3.002 -0.937 -22.327 1.00 85.50 73 LEU A C 1
ATOM 620 O O . LEU A 1 73 ? 2.221 -1.302 -21.458 1.00 85.50 73 LEU A O 1
ATOM 624 N N . LYS A 1 74 ? 2.664 -0.011 -23.231 1.00 84.25 74 LYS A N 1
ATOM 625 C CA . LYS A 1 74 ? 1.451 0.822 -23.138 1.00 84.25 74 LYS A CA 1
ATOM 626 C C . LYS A 1 74 ? 0.180 0.022 -22.855 1.00 84.25 74 LYS A C 1
ATOM 628 O O . LYS A 1 74 ? -0.500 0.280 -21.863 1.00 84.25 74 LYS A O 1
ATOM 633 N N . THR A 1 75 ? -0.102 -0.995 -23.665 1.00 83.69 75 THR A N 1
ATOM 634 C CA . THR A 1 75 ? -1.287 -1.849 -23.495 1.00 83.69 75 THR A CA 1
ATOM 635 C C . THR A 1 75 ? -1.257 -2.626 -22.177 1.00 83.69 75 THR A C 1
ATOM 637 O O . THR A 1 75 ? -2.261 -2.675 -21.468 1.00 83.69 75 THR A O 1
ATOM 640 N N . ALA A 1 76 ? -0.107 -3.198 -21.809 1.00 83.94 76 ALA A N 1
ATOM 641 C CA . ALA A 1 76 ? 0.042 -3.952 -20.565 1.00 83.94 76 ALA A CA 1
ATOM 642 C C . ALA A 1 76 ? -0.119 -3.048 -19.333 1.00 83.94 76 ALA A C 1
ATOM 644 O O . ALA A 1 76 ? -0.840 -3.399 -18.402 1.00 83.94 76 ALA A O 1
ATOM 645 N N . THR A 1 77 ? 0.477 -1.857 -19.362 1.00 85.31 77 THR A N 1
ATOM 646 C CA . THR A 1 77 ? 0.368 -0.822 -18.333 1.00 85.31 77 THR A CA 1
ATOM 647 C C . THR A 1 77 ? -1.087 -0.424 -18.105 1.00 85.31 77 THR A C 1
ATOM 649 O O . THR A 1 77 ? -1.551 -0.441 -16.966 1.00 85.31 77 THR A O 1
ATOM 652 N N . ILE A 1 78 ? -1.846 -0.150 -19.172 1.00 85.81 78 ILE A N 1
ATOM 653 C CA . ILE A 1 78 ? -3.278 0.181 -19.077 1.00 85.81 78 ILE A CA 1
ATOM 654 C C . ILE A 1 78 ? -4.057 -0.962 -18.410 1.00 85.81 78 ILE A C 1
ATOM 656 O O . ILE A 1 78 ? -4.818 -0.724 -17.472 1.00 85.81 78 ILE A O 1
ATOM 660 N N . VAL A 1 79 ? -3.841 -2.209 -18.843 1.00 87.88 79 VAL A N 1
ATOM 661 C CA . VAL A 1 79 ? -4.520 -3.383 -18.267 1.00 87.88 79 VAL A CA 1
ATOM 662 C C . VAL A 1 79 ? -4.172 -3.560 -16.784 1.00 87.88 79 VAL A C 1
ATOM 664 O O . VAL A 1 79 ? -5.071 -3.783 -15.970 1.00 87.88 79 VAL A O 1
ATOM 667 N N . ILE A 1 80 ? -2.899 -3.406 -16.407 1.00 88.25 80 ILE A N 1
ATOM 668 C CA . ILE A 1 80 ? -2.437 -3.486 -15.013 1.00 88.25 80 ILE A CA 1
ATOM 669 C C . ILE A 1 80 ? -3.109 -2.409 -14.156 1.00 88.25 80 ILE A C 1
ATOM 671 O O . ILE A 1 80 ? -3.582 -2.720 -13.058 1.00 88.25 80 ILE A O 1
ATOM 675 N N . TYR A 1 81 ? -3.209 -1.169 -14.643 1.00 86.31 81 TYR A N 1
ATOM 676 C CA . TYR A 1 81 ? -3.891 -0.094 -13.919 1.00 86.31 81 TYR A CA 1
ATOM 677 C C . TYR A 1 81 ? -5.384 -0.370 -13.747 1.00 86.31 81 TYR A C 1
ATOM 679 O O . TYR A 1 81 ? -5.894 -0.241 -12.634 1.00 86.31 81 TYR A O 1
ATOM 687 N N . ILE A 1 82 ? -6.076 -0.820 -14.799 1.00 87.75 82 ILE A N 1
ATOM 688 C CA . ILE A 1 82 ? -7.502 -1.173 -14.725 1.00 87.75 82 ILE A CA 1
ATOM 689 C C . ILE A 1 82 ? -7.727 -2.269 -13.676 1.00 87.75 82 ILE A C 1
ATOM 691 O O . ILE A 1 82 ? -8.570 -2.114 -12.791 1.00 87.75 82 ILE A O 1
ATOM 695 N N . ILE A 1 83 ? -6.946 -3.352 -13.724 1.00 90.00 83 ILE A N 1
ATOM 696 C CA . ILE A 1 83 ? -7.036 -4.453 -12.753 1.00 90.00 83 ILE A CA 1
ATOM 697 C C . ILE A 1 83 ? -6.757 -3.947 -11.333 1.00 90.00 83 ILE A C 1
ATOM 699 O O . ILE A 1 83 ? -7.496 -4.276 -10.402 1.00 90.00 83 ILE A O 1
ATOM 703 N N . SER A 1 84 ? -5.729 -3.116 -11.162 1.00 87.25 84 SER A N 1
ATOM 704 C CA . SER A 1 84 ? -5.353 -2.564 -9.858 1.00 87.25 84 SER A CA 1
ATOM 705 C C . SER A 1 84 ? -6.455 -1.684 -9.273 1.00 87.25 84 SER A C 1
ATOM 707 O O . SER A 1 84 ? -6.782 -1.805 -8.089 1.00 87.25 84 SER A O 1
ATOM 709 N N . TYR A 1 85 ? -7.102 -0.852 -10.092 1.00 86.44 85 TYR A N 1
ATOM 710 C CA . TYR A 1 85 ? -8.237 -0.042 -9.654 1.00 86.44 85 TYR A CA 1
ATOM 711 C C . TYR A 1 85 ? -9.466 -0.888 -9.313 1.00 86.44 85 TYR A C 1
ATOM 713 O O . TYR A 1 85 ? -10.104 -0.624 -8.293 1.00 86.44 85 TYR A O 1
ATOM 721 N N . ILE A 1 86 ? -9.768 -1.941 -10.081 1.00 89.38 86 ILE A N 1
ATOM 722 C CA . ILE A 1 86 ? -10.860 -2.877 -9.761 1.00 89.38 86 ILE A CA 1
ATOM 723 C C . ILE A 1 86 ? -10.613 -3.550 -8.406 1.00 89.38 86 ILE A C 1
ATOM 725 O O . ILE A 1 86 ? -11.504 -3.573 -7.552 1.00 89.38 86 ILE A O 1
ATOM 729 N N . ILE A 1 87 ? -9.403 -4.071 -8.178 1.00 88.38 87 ILE A N 1
ATOM 730 C CA . ILE A 1 87 ? -9.053 -4.747 -6.922 1.00 88.38 87 ILE A CA 1
ATOM 731 C C . ILE A 1 87 ? -9.112 -3.761 -5.752 1.00 88.38 87 ILE A C 1
ATOM 733 O O . ILE A 1 87 ? -9.715 -4.064 -4.720 1.00 88.38 87 ILE A O 1
ATOM 737 N N . THR A 1 88 ? -8.565 -2.557 -5.919 1.00 85.12 88 THR A N 1
ATOM 738 C CA . THR A 1 88 ? -8.609 -1.508 -4.889 1.00 85.12 88 THR A CA 1
ATOM 739 C C . THR A 1 88 ? -10.054 -1.109 -4.572 1.00 85.12 88 THR A C 1
ATOM 741 O O . THR A 1 88 ? -10.439 -1.053 -3.402 1.00 85.12 88 THR A O 1
ATOM 744 N N . GLY A 1 89 ? -10.903 -0.947 -5.591 1.00 84.62 89 GLY A N 1
ATOM 745 C CA . GLY A 1 89 ? -12.341 -0.719 -5.434 1.00 84.62 89 GLY A CA 1
ATOM 746 C C . GLY A 1 89 ? -13.040 -1.837 -4.652 1.00 84.62 89 GLY A C 1
ATOM 747 O O . GLY A 1 89 ? -13.819 -1.566 -3.733 1.00 84.62 89 GLY A O 1
ATOM 748 N N . ALA A 1 90 ? -12.714 -3.102 -4.932 1.00 87.94 90 ALA A N 1
ATOM 749 C CA . ALA A 1 90 ? -13.238 -4.239 -4.176 1.00 87.94 90 ALA A CA 1
ATOM 750 C C . ALA A 1 90 ? -12.827 -4.182 -2.692 1.00 87.94 90 ALA A C 1
ATOM 752 O O . ALA A 1 90 ? -13.665 -4.398 -1.808 1.00 87.94 90 ALA A O 1
ATOM 753 N N . PHE A 1 91 ? -11.572 -3.827 -2.395 1.00 83.00 91 PHE A N 1
ATOM 754 C CA . PHE A 1 91 ? -11.105 -3.625 -1.021 1.00 83.00 91 PHE A CA 1
ATOM 755 C C . PHE A 1 91 ? -11.857 -2.495 -0.313 1.00 83.00 91 PHE A C 1
ATOM 757 O O . PHE A 1 91 ? -12.263 -2.681 0.836 1.00 83.00 91 PHE A O 1
ATOM 764 N N . ILE A 1 92 ? -12.136 -1.376 -0.987 1.00 82.19 92 ILE A N 1
ATOM 765 C CA . ILE A 1 92 ? -12.934 -0.269 -0.433 1.00 82.19 92 ILE A CA 1
ATOM 766 C C . ILE A 1 92 ? -14.337 -0.744 -0.051 1.00 82.19 92 ILE A C 1
ATOM 768 O O . ILE A 1 92 ? -14.793 -0.473 1.062 1.00 82.19 92 ILE A O 1
ATOM 772 N N . VAL A 1 93 ? -15.012 -1.506 -0.917 1.00 84.75 93 VAL A N 1
ATOM 773 C CA . VAL A 1 93 ? -16.344 -2.062 -0.616 1.00 84.75 93 VAL A CA 1
ATOM 774 C C . VAL A 1 93 ? -16.286 -2.999 0.591 1.00 84.75 93 VAL A C 1
ATOM 776 O O . VAL A 1 93 ? -17.167 -2.962 1.458 1.00 84.75 93 VAL A O 1
ATOM 779 N N . ILE A 1 94 ? -15.247 -3.833 0.691 1.00 82.06 94 ILE A N 1
ATOM 780 C CA . ILE A 1 94 ? -15.040 -4.707 1.850 1.00 82.06 94 ILE A CA 1
ATOM 781 C C . ILE A 1 94 ? -14.821 -3.863 3.110 1.00 82.06 94 ILE A C 1
ATOM 783 O O . ILE A 1 94 ? -15.483 -4.120 4.118 1.00 82.06 94 ILE A O 1
ATOM 787 N N . PHE A 1 95 ? -13.957 -2.847 3.072 1.00 76.38 95 PHE A N 1
ATOM 788 C CA . PHE A 1 95 ? -13.717 -1.956 4.208 1.00 76.38 95 PHE A CA 1
ATOM 789 C C . PHE A 1 95 ? -14.986 -1.228 4.636 1.00 76.38 95 PHE A C 1
ATOM 791 O O . PHE A 1 95 ? -15.301 -1.229 5.825 1.00 76.38 95 PHE A O 1
ATOM 798 N N . TYR A 1 96 ? -15.769 -0.714 3.689 1.00 79.62 96 TYR A N 1
ATOM 799 C CA . TYR A 1 96 ? -17.044 -0.059 3.961 1.00 79.62 96 TYR A CA 1
ATOM 800 C C . TYR A 1 96 ? -18.041 -1.009 4.638 1.00 79.62 96 TYR A C 1
ATOM 802 O O . TYR A 1 96 ? -18.603 -0.690 5.690 1.00 79.62 96 TYR A O 1
ATOM 810 N N . LYS A 1 97 ? -18.213 -2.230 4.109 1.00 77.94 97 LYS A N 1
ATOM 811 C CA . LYS A 1 97 ? -19.076 -3.254 4.725 1.00 77.94 97 LYS A CA 1
ATOM 812 C C . LYS A 1 97 ? -18.617 -3.603 6.142 1.00 77.94 97 LYS A C 1
ATOM 814 O O . LYS A 1 97 ? -19.453 -3.854 7.011 1.00 77.94 97 LYS A O 1
ATOM 819 N N . ARG A 1 98 ? -17.307 -3.644 6.400 1.00 74.12 98 ARG A N 1
ATOM 820 C CA . ARG A 1 98 ? -16.756 -3.919 7.738 1.00 74.12 98 ARG A CA 1
ATOM 821 C C . ARG A 1 98 ? -16.937 -2.739 8.685 1.00 74.12 98 ARG A C 1
ATOM 823 O O . ARG A 1 98 ? -17.344 -2.967 9.819 1.00 74.12 98 ARG A O 1
ATOM 830 N N . TYR A 1 99 ? -16.717 -1.515 8.219 1.00 72.50 99 TYR A N 1
ATOM 831 C CA . TYR A 1 99 ? -16.988 -0.291 8.965 1.00 72.50 99 TYR A CA 1
ATOM 832 C C . TYR A 1 99 ? -18.459 -0.219 9.394 1.00 72.50 99 TYR A C 1
ATOM 834 O O . TYR A 1 99 ? -18.743 -0.107 10.586 1.00 72.50 99 TYR A O 1
ATOM 842 N N . ARG A 1 100 ? -19.402 -0.412 8.461 1.00 70.75 100 ARG A N 1
ATOM 843 C CA . ARG A 1 100 ? -20.843 -0.383 8.761 1.00 70.75 100 ARG A CA 1
ATOM 844 C C . ARG A 1 100 ? -21.246 -1.466 9.766 1.00 70.75 100 ARG A C 1
ATOM 846 O O . ARG A 1 100 ? -21.986 -1.182 10.699 1.00 70.75 100 ARG A O 1
ATOM 853 N N . LYS A 1 101 ? -20.703 -2.685 9.640 1.00 69.75 101 LYS A N 1
ATOM 854 C CA . LYS A 1 101 ? -20.931 -3.781 10.605 1.00 69.75 101 LYS A CA 1
ATOM 855 C C . LYS A 1 101 ? -20.347 -3.520 11.995 1.00 69.75 101 LYS A C 1
ATOM 857 O O . LYS A 1 101 ? -20.819 -4.109 12.957 1.00 69.75 101 LYS A O 1
ATOM 862 N N . ILE A 1 102 ? -19.308 -2.697 12.106 1.00 65.56 102 ILE A N 1
ATOM 863 C CA . ILE A 1 102 ? -18.727 -2.289 13.393 1.00 65.56 102 ILE A CA 1
ATOM 864 C C . ILE A 1 102 ? -19.540 -1.147 14.004 1.00 65.56 102 ILE A C 1
ATOM 866 O O . ILE A 1 102 ? -19.708 -1.109 15.216 1.00 65.56 102 ILE A O 1
ATOM 870 N N . SER A 1 103 ? -20.083 -0.257 13.172 1.00 58.81 103 SER A N 1
ATOM 871 C CA . SER A 1 103 ? -20.949 0.839 13.612 1.00 58.81 103 SER A CA 1
ATOM 872 C C . SER A 1 103 ? -22.342 0.386 14.064 1.00 58.81 103 SER A C 1
ATOM 874 O O . SER A 1 103 ? -22.975 1.119 14.811 1.00 58.81 103 SER A O 1
ATOM 876 N N . ALA A 1 104 ? -22.817 -0.772 13.598 1.00 54.47 104 ALA A N 1
ATOM 877 C CA . ALA A 1 104 ? -24.172 -1.280 13.841 1.00 54.47 104 ALA A CA 1
ATOM 878 C C . ALA A 1 104 ? -24.215 -2.563 14.699 1.00 54.47 104 ALA A C 1
ATOM 880 O O . ALA A 1 104 ? -25.215 -3.270 14.688 1.00 54.47 104 ALA A O 1
ATOM 881 N N . ALA A 1 105 ? -23.120 -2.937 15.371 1.00 59.84 105 ALA A N 1
ATOM 882 C CA . ALA A 1 105 ? -23.105 -4.123 16.229 1.00 59.84 105 ALA A CA 1
ATOM 883 C C . ALA A 1 105 ? -23.573 -3.774 17.651 1.00 59.84 105 ALA A C 1
ATOM 885 O O . ALA A 1 105 ? -22.854 -3.092 18.377 1.00 59.84 105 ALA A O 1
ATOM 886 N N . ASP A 1 106 ? -24.732 -4.307 18.048 1.00 50.03 106 ASP A N 1
ATOM 887 C CA . ASP A 1 106 ? -25.332 -4.086 19.375 1.00 50.03 106 ASP A CA 1
ATOM 888 C C . ASP A 1 106 ? -24.656 -4.888 20.501 1.00 50.03 106 ASP A C 1
ATOM 890 O O . ASP A 1 106 ? -24.774 -4.531 21.672 1.00 50.03 106 ASP A O 1
ATOM 894 N N . SER A 1 107 ? -23.893 -5.943 20.174 1.00 55.31 107 SER A N 1
ATOM 895 C CA . SER A 1 107 ? -23.159 -6.746 21.163 1.00 55.31 107 SER A CA 1
ATOM 896 C C . SER A 1 107 ? -21.634 -6.612 21.048 1.00 55.31 107 SER A C 1
ATOM 898 O O . SER A 1 107 ? -21.026 -6.726 19.974 1.00 55.31 107 SER A O 1
ATOM 900 N N . SER A 1 108 ? -21.004 -6.410 22.207 1.00 52.84 108 SER A N 1
ATOM 901 C CA . SER A 1 108 ? -19.556 -6.293 22.445 1.00 52.84 108 SER A CA 1
ATOM 902 C C . SER A 1 108 ? -18.710 -7.328 21.718 1.00 52.84 108 SER A C 1
ATOM 904 O O . SER A 1 108 ? -17.680 -7.021 21.107 1.00 52.84 108 SER A O 1
ATOM 906 N N . PHE A 1 109 ? -19.174 -8.570 21.746 1.00 55.09 109 PHE A N 1
ATOM 907 C CA . PHE A 1 109 ? -18.470 -9.720 21.213 1.00 55.09 109 PHE A CA 1
ATOM 908 C C . PHE A 1 109 ? -18.426 -9.720 19.679 1.00 55.09 109 PHE A C 1
ATOM 910 O O . PHE A 1 109 ? -17.396 -10.031 19.066 1.00 55.09 109 PHE A O 1
ATOM 917 N N . HIS A 1 110 ? -19.519 -9.318 19.026 1.00 61.34 110 HIS A N 1
ATOM 918 C CA . HIS A 1 110 ? -19.565 -9.225 17.568 1.00 61.34 110 HIS A CA 1
ATOM 919 C C . HIS A 1 110 ? -18.698 -8.092 17.033 1.00 61.34 110 HIS A C 1
ATOM 921 O O . HIS A 1 110 ? -18.011 -8.264 16.019 1.00 61.34 110 HIS A O 1
ATOM 927 N N . LEU A 1 111 ? -18.651 -6.976 17.752 1.00 59.72 111 LEU A N 1
ATOM 928 C CA . LEU A 1 111 ? -17.798 -5.843 17.425 1.00 59.72 111 LEU A CA 1
ATOM 929 C C . LEU A 1 111 ? -16.311 -6.237 17.508 1.00 59.72 111 LEU A C 1
ATOM 931 O O . LEU A 1 111 ? -15.553 -6.002 16.564 1.00 59.72 111 LEU A O 1
ATOM 935 N N . MET A 1 112 ? -15.927 -6.980 18.551 1.00 61.38 112 MET A N 1
ATOM 936 C CA . MET A 1 112 ? -14.580 -7.541 18.729 1.00 61.38 112 MET A CA 1
ATOM 937 C C . MET A 1 112 ? -14.158 -8.465 17.574 1.00 61.38 112 MET A C 1
ATOM 939 O O . MET A 1 112 ? -13.069 -8.333 17.003 1.00 61.38 112 MET A O 1
ATOM 943 N N . LYS A 1 113 ? -15.039 -9.394 17.180 1.00 65.19 113 LYS A N 1
ATOM 944 C CA . LYS A 1 113 ? -14.802 -10.328 16.065 1.00 65.19 113 LYS A CA 1
ATOM 945 C C . LYS A 1 113 ? -14.651 -9.587 14.736 1.00 65.19 113 LYS A C 1
ATOM 947 O O . LYS A 1 113 ? -13.841 -9.983 13.896 1.00 65.19 113 LYS A O 1
ATOM 952 N N . ASN A 1 114 ? -15.408 -8.508 14.545 1.00 67.00 114 ASN A N 1
ATOM 953 C CA . ASN A 1 114 ? -15.334 -7.681 13.347 1.00 67.00 114 ASN A CA 1
ATOM 954 C C . ASN A 1 114 ? -14.030 -6.874 13.288 1.00 67.00 114 ASN A C 1
ATOM 956 O O . ASN A 1 114 ? -13.401 -6.855 12.234 1.00 67.00 114 ASN A O 1
ATOM 960 N N . ILE A 1 115 ? -13.559 -6.319 14.408 1.00 67.06 115 ILE A N 1
ATOM 961 C CA . ILE A 1 115 ? -12.275 -5.604 14.512 1.00 67.06 115 ILE A CA 1
ATOM 962 C C . ILE A 1 115 ? -11.090 -6.502 14.105 1.00 67.06 115 ILE A C 1
ATOM 964 O O . ILE A 1 115 ? -10.263 -6.115 13.274 1.00 67.06 115 ILE A O 1
ATOM 968 N N . LEU A 1 116 ? -11.022 -7.731 14.630 1.00 66.88 116 LEU A N 1
ATOM 969 C CA . LEU A 1 116 ? -9.966 -8.698 14.286 1.00 66.88 116 LEU A CA 1
ATOM 970 C C . LEU A 1 116 ? -9.992 -9.104 12.806 1.00 66.88 116 LEU A C 1
ATOM 972 O O . LEU A 1 116 ? -8.940 -9.311 12.195 1.00 66.88 116 LEU A O 1
ATOM 976 N N . LYS A 1 117 ? -11.187 -9.221 12.217 1.00 71.69 117 LYS A N 1
ATOM 977 C CA . LYS A 1 117 ? -11.344 -9.484 10.781 1.00 71.69 117 LYS A CA 1
ATOM 978 C C . LYS A 1 117 ? -10.884 -8.292 9.948 1.00 71.69 117 LYS A C 1
ATOM 980 O O . LYS A 1 117 ? -10.147 -8.500 8.991 1.00 71.69 117 LYS A O 1
ATOM 985 N N . THR A 1 118 ? -11.241 -7.067 10.335 1.00 69.69 118 THR A N 1
ATOM 986 C CA . THR A 1 118 ? -10.788 -5.844 9.658 1.00 69.69 118 THR A CA 1
ATOM 987 C C . THR A 1 118 ? -9.266 -5.768 9.637 1.00 69.69 118 THR A C 1
ATOM 989 O O . THR A 1 118 ? -8.695 -5.597 8.570 1.00 69.69 118 THR A O 1
ATOM 992 N N . ARG A 1 119 ? -8.583 -6.034 10.759 1.00 73.81 119 ARG A N 1
ATOM 993 C CA . ARG A 1 119 ? -7.109 -6.094 10.809 1.00 73.81 119 ARG A CA 1
ATOM 994 C C . ARG A 1 119 ? -6.498 -7.046 9.774 1.00 73.81 119 ARG A C 1
ATOM 996 O O . ARG A 1 119 ? -5.469 -6.722 9.189 1.00 73.81 119 ARG A O 1
ATOM 1003 N N . ARG A 1 120 ? -7.101 -8.219 9.565 1.00 77.62 120 ARG A N 1
ATOM 1004 C CA . ARG A 1 120 ? -6.640 -9.169 8.541 1.00 77.62 120 ARG A CA 1
ATOM 1005 C C . ARG A 1 120 ? -6.826 -8.611 7.134 1.00 77.62 120 ARG A C 1
ATOM 1007 O O . ARG A 1 120 ? -5.884 -8.665 6.358 1.00 77.62 120 ARG A O 1
ATOM 1014 N N . VAL A 1 121 ? -7.988 -8.026 6.840 1.00 81.31 121 VAL A N 1
ATOM 1015 C CA . VAL A 1 121 ? -8.257 -7.395 5.535 1.00 81.31 121 VAL A CA 1
ATOM 1016 C C . VAL A 1 121 ? -7.244 -6.287 5.243 1.00 81.31 121 VAL A C 1
ATOM 1018 O O . VAL A 1 121 ? -6.686 -6.261 4.155 1.00 81.31 121 VAL A O 1
ATOM 1021 N N . VAL A 1 122 ? -6.937 -5.436 6.228 1.00 76.69 122 VAL A N 1
ATOM 1022 C CA . VAL A 1 122 ? -5.922 -4.374 6.097 1.00 76.69 122 VAL A CA 1
ATOM 1023 C C . VAL A 1 122 ? -4.545 -4.947 5.788 1.00 76.69 122 VAL A C 1
ATOM 1025 O O . VAL A 1 122 ? -3.873 -4.467 4.885 1.00 76.69 122 VAL A O 1
ATOM 1028 N N . LYS A 1 123 ? -4.128 -6.006 6.494 1.00 82.00 123 LYS A N 1
ATOM 1029 C CA . LYS A 1 123 ? -2.858 -6.679 6.193 1.00 82.00 123 LYS A CA 1
ATOM 1030 C C . LYS A 1 123 ? -2.822 -7.225 4.766 1.00 82.00 123 LYS A C 1
ATOM 1032 O O . LYS A 1 123 ? -1.817 -7.038 4.095 1.00 82.00 123 LYS A O 1
ATOM 1037 N N . TYR A 1 124 ? -3.889 -7.883 4.312 1.00 85.88 124 TYR A N 1
ATOM 1038 C CA . TYR A 1 124 ? -3.949 -8.413 2.948 1.00 85.88 124 TYR A CA 1
ATOM 1039 C C . TYR A 1 124 ? -3.900 -7.309 1.895 1.00 85.88 124 TYR A C 1
ATOM 1041 O O . TYR A 1 124 ? -3.204 -7.468 0.903 1.00 85.88 124 TYR A O 1
ATOM 1049 N N . TYR A 1 125 ? -4.577 -6.187 2.137 1.00 84.00 125 TYR A N 1
ATOM 1050 C CA . TYR A 1 125 ? -4.536 -5.023 1.256 1.00 84.00 125 TYR A CA 1
ATOM 1051 C C . TYR A 1 125 ? -3.118 -4.446 1.126 1.00 84.00 125 TYR A C 1
ATOM 1053 O O . TYR A 1 125 ? -2.630 -4.267 0.017 1.00 84.00 125 TYR A O 1
ATOM 1061 N N . ILE A 1 126 ? -2.415 -4.252 2.248 1.00 82.19 126 ILE A N 1
ATOM 1062 C CA . ILE A 1 126 ? -1.031 -3.746 2.246 1.00 82.19 126 ILE A CA 1
ATOM 1063 C C . ILE A 1 126 ? -0.088 -4.710 1.515 1.00 82.19 126 ILE A C 1
ATOM 1065 O O . ILE A 1 126 ? 0.744 -4.279 0.724 1.00 82.19 126 ILE A O 1
ATOM 1069 N N . ILE A 1 127 ? -0.219 -6.018 1.767 1.00 87.62 127 ILE A N 1
ATOM 1070 C CA . ILE A 1 127 ? 0.583 -7.041 1.077 1.00 87.62 127 ILE A CA 1
ATOM 1071 C C . ILE A 1 127 ? 0.302 -7.013 -0.424 1.00 87.62 127 ILE A C 1
ATOM 1073 O O . ILE A 1 127 ? 1.241 -7.085 -1.208 1.00 87.62 127 ILE A O 1
ATOM 1077 N N . TYR A 1 128 ? -0.968 -6.889 -0.817 1.00 89.06 128 TYR A N 1
ATOM 1078 C CA . TYR A 1 128 ? -1.355 -6.774 -2.217 1.00 89.06 128 TYR A CA 1
ATOM 1079 C C . TYR A 1 128 ? -0.687 -5.563 -2.878 1.00 89.06 128 TYR A C 1
ATOM 1081 O O . TYR A 1 128 ? -0.018 -5.760 -3.883 1.00 89.06 128 TYR A O 1
ATOM 1089 N N . ILE A 1 129 ? -0.776 -4.366 -2.284 1.00 84.88 129 ILE A N 1
ATOM 1090 C CA . ILE A 1 129 ? -0.156 -3.144 -2.828 1.00 84.88 129 ILE A CA 1
ATOM 1091 C C . ILE A 1 129 ? 1.357 -3.294 -2.981 1.00 84.88 129 ILE A C 1
ATOM 1093 O O . ILE A 1 129 ? 1.905 -2.947 -4.022 1.00 84.88 129 ILE A O 1
ATOM 1097 N N . LEU A 1 130 ? 2.037 -3.809 -1.951 1.00 87.88 130 LEU A N 1
ATOM 1098 C CA . LEU A 1 130 ? 3.487 -4.020 -1.980 1.00 87.88 130 LEU A CA 1
ATOM 1099 C C . LEU A 1 130 ? 3.894 -5.047 -3.040 1.00 87.88 130 LEU A C 1
ATOM 1101 O O . LEU A 1 130 ? 4.888 -4.861 -3.735 1.00 87.88 130 LEU A O 1
ATOM 1105 N N . ALA A 1 131 ? 3.134 -6.134 -3.174 1.00 90.00 131 ALA A N 1
ATOM 1106 C CA . ALA A 1 131 ? 3.412 -7.157 -4.171 1.00 90.00 131 ALA A CA 1
ATOM 1107 C C . ALA A 1 131 ? 3.142 -6.641 -5.590 1.00 90.00 131 ALA A C 1
ATOM 1109 O O . ALA A 1 131 ? 3.979 -6.811 -6.474 1.00 90.00 131 ALA A O 1
ATOM 1110 N N . SER A 1 132 ? 2.004 -5.976 -5.814 1.00 87.75 132 SER A N 1
ATOM 1111 C CA . SER A 1 132 ? 1.645 -5.430 -7.123 1.00 87.75 132 SER A CA 1
ATOM 1112 C C . SER A 1 132 ? 2.604 -4.326 -7.560 1.00 87.75 132 SER A C 1
ATOM 1114 O O . SER A 1 132 ? 2.984 -4.288 -8.729 1.00 87.75 132 SER A O 1
ATOM 1116 N N . SER A 1 133 ? 3.042 -3.457 -6.642 1.00 87.44 133 SER A N 1
ATOM 1117 C CA . SER A 1 133 ? 4.027 -2.415 -6.950 1.00 87.44 133 SER A CA 1
ATOM 1118 C C . SER A 1 133 ? 5.394 -3.013 -7.280 1.00 87.44 133 SER A C 1
ATOM 1120 O O . SER A 1 133 ? 5.989 -2.619 -8.278 1.00 87.44 133 SER A O 1
ATOM 1122 N N . GLY A 1 134 ? 5.844 -4.021 -6.525 1.00 90.12 134 GLY A N 1
ATOM 1123 C CA . GLY A 1 134 ? 7.088 -4.741 -6.795 1.00 90.12 134 GLY A CA 1
ATOM 1124 C C . GLY A 1 134 ? 7.101 -5.424 -8.163 1.00 90.12 134 GLY A C 1
ATOM 1125 O O . GLY A 1 134 ? 8.049 -5.253 -8.927 1.00 90.12 134 GLY A O 1
ATOM 1126 N N . ILE A 1 135 ? 6.025 -6.142 -8.506 1.00 90.50 135 ILE A N 1
ATOM 1127 C CA . ILE A 1 135 ? 5.879 -6.798 -9.816 1.00 90.50 135 ILE A CA 1
ATOM 1128 C C . ILE A 1 135 ? 5.883 -5.758 -10.940 1.00 90.50 135 ILE A C 1
ATOM 1130 O O . ILE A 1 135 ? 6.583 -5.932 -11.935 1.00 90.50 135 ILE A O 1
ATOM 1134 N N . THR A 1 136 ? 5.137 -4.663 -10.777 1.00 88.94 136 THR A N 1
ATOM 1135 C CA . THR A 1 136 ? 5.060 -3.604 -11.794 1.00 88.94 136 THR A CA 1
ATOM 1136 C C . THR A 1 136 ? 6.418 -2.928 -11.985 1.00 88.94 136 THR A C 1
ATOM 1138 O O . THR A 1 136 ? 6.868 -2.796 -13.117 1.00 88.94 136 THR A O 1
ATOM 1141 N N . MET A 1 137 ? 7.123 -2.579 -10.902 1.00 90.00 137 MET A N 1
ATOM 1142 C CA . MET A 1 137 ? 8.481 -2.023 -10.974 1.00 90.00 137 MET A CA 1
ATOM 1143 C C . MET A 1 137 ? 9.452 -2.968 -11.680 1.00 90.00 137 MET A C 1
ATOM 1145 O O . MET A 1 137 ? 10.240 -2.521 -12.508 1.00 90.00 137 MET A O 1
ATOM 1149 N N . MET A 1 138 ? 9.384 -4.269 -11.390 1.00 89.25 138 MET A N 1
ATOM 1150 C CA . MET A 1 138 ? 10.254 -5.256 -12.025 1.00 89.25 138 MET A CA 1
ATOM 1151 C C . MET A 1 138 ? 9.961 -5.402 -13.523 1.00 89.25 138 MET A C 1
ATOM 1153 O O . MET A 1 138 ? 10.894 -5.474 -14.319 1.00 89.25 138 MET A O 1
ATOM 1157 N N . LEU A 1 139 ? 8.684 -5.391 -13.919 1.00 89.19 139 LEU A N 1
ATOM 1158 C CA . LEU A 1 139 ? 8.288 -5.400 -15.329 1.00 89.19 139 LEU A CA 1
ATOM 1159 C C . LEU A 1 139 ? 8.806 -4.160 -16.062 1.00 89.19 139 LEU A C 1
ATOM 1161 O O . LEU A 1 139 ? 9.465 -4.301 -17.088 1.00 89.19 139 LEU A O 1
ATOM 1165 N N . PHE A 1 140 ? 8.572 -2.965 -15.513 1.00 87.75 140 PHE A N 1
ATOM 1166 C CA . PHE A 1 140 ? 9.082 -1.718 -16.087 1.00 87.75 140 PHE A CA 1
ATOM 1167 C C . PHE A 1 140 ? 10.606 -1.739 -16.199 1.00 87.75 140 PHE A C 1
ATOM 1169 O O . PHE A 1 140 ? 11.135 -1.464 -17.268 1.00 87.75 140 PHE A O 1
ATOM 1176 N N . TYR A 1 141 ? 11.312 -2.156 -15.147 1.00 88.75 141 TYR A N 1
ATOM 1177 C CA . TYR A 1 141 ? 12.769 -2.257 -15.152 1.00 88.75 141 TYR A CA 1
ATOM 1178 C C . TYR A 1 141 ? 13.292 -3.145 -16.291 1.00 88.75 141 TYR A C 1
ATOM 1180 O O . TYR A 1 141 ? 14.133 -2.708 -17.074 1.00 88.75 141 TYR A O 1
ATOM 1188 N N . ILE A 1 142 ? 12.761 -4.364 -16.441 1.00 86.81 142 ILE A N 1
ATOM 1189 C CA . ILE A 1 142 ? 13.198 -5.305 -17.486 1.00 86.81 142 ILE A CA 1
ATOM 1190 C C . ILE A 1 142 ? 12.945 -4.739 -18.888 1.00 86.81 142 ILE A C 1
ATOM 1192 O O . ILE A 1 142 ? 13.810 -4.832 -19.760 1.00 86.81 142 ILE A O 1
ATOM 1196 N N . TYR A 1 143 ? 11.770 -4.157 -19.120 1.00 85.19 143 TYR A N 1
ATOM 1197 C CA . TYR A 1 143 ? 11.416 -3.626 -20.434 1.00 85.19 143 TYR A CA 1
ATOM 1198 C C . TYR A 1 143 ? 12.187 -2.350 -20.773 1.00 85.19 143 TYR A C 1
ATOM 1200 O O . TYR A 1 143 ? 12.657 -2.219 -21.901 1.00 85.19 143 TYR A O 1
ATOM 1208 N N . THR A 1 144 ? 12.410 -1.459 -19.807 1.00 85.62 144 THR A N 1
ATOM 1209 C CA . THR A 1 144 ? 13.265 -0.283 -19.998 1.00 85.62 144 THR A CA 1
ATOM 1210 C C . THR A 1 144 ? 14.685 -0.698 -20.371 1.00 85.62 144 THR A C 1
ATOM 1212 O O . THR A 1 144 ? 15.232 -0.153 -21.325 1.00 85.62 144 THR A O 1
ATOM 1215 N N . LEU A 1 145 ? 15.265 -1.694 -19.694 1.00 84.31 145 LEU A N 1
ATOM 1216 C CA . LEU A 1 145 ? 16.601 -2.201 -20.030 1.00 84.31 145 LEU A CA 1
ATOM 1217 C C . LEU A 1 145 ? 16.669 -2.803 -21.437 1.00 84.31 145 LEU A C 1
ATOM 1219 O O . LEU A 1 145 ? 17.658 -2.619 -22.139 1.00 84.31 145 LEU A O 1
ATOM 1223 N N . LYS A 1 146 ? 15.625 -3.533 -21.843 1.00 82.19 146 LYS A N 1
ATOM 1224 C CA . LYS A 1 146 ? 15.595 -4.252 -23.120 1.00 82.19 146 LYS A CA 1
ATOM 1225 C C . LYS A 1 146 ? 15.351 -3.341 -24.324 1.00 82.19 146 LYS A C 1
ATOM 1227 O O . LYS A 1 146 ? 15.936 -3.573 -25.375 1.00 82.19 146 LYS A O 1
ATOM 1232 N N . TYR A 1 147 ? 14.458 -2.363 -24.191 1.00 81.12 147 TYR A N 1
ATOM 1233 C CA . TYR A 1 147 ? 13.965 -1.567 -25.321 1.00 81.12 147 TYR A CA 1
ATOM 1234 C C . TYR A 1 147 ? 14.536 -0.146 -25.374 1.00 81.12 147 TYR A C 1
ATOM 1236 O O . TYR A 1 147 ? 14.295 0.560 -26.348 1.00 81.12 147 TYR A O 1
ATOM 1244 N N . THR A 1 148 ? 15.327 0.273 -24.380 1.00 81.25 148 THR A N 1
ATOM 1245 C CA . THR A 1 148 ? 16.045 1.554 -24.436 1.00 81.25 148 THR A CA 1
ATOM 1246 C C . THR A 1 148 ? 17.438 1.339 -25.036 1.00 81.25 148 THR A C 1
ATOM 1248 O O . THR A 1 148 ? 18.320 0.841 -24.331 1.00 81.25 148 THR A O 1
ATOM 1251 N N . PRO A 1 149 ? 17.693 1.747 -26.295 1.00 74.38 149 PRO A N 1
ATOM 1252 C CA . PRO A 1 149 ? 18.937 1.426 -27.000 1.00 74.38 149 PRO A CA 1
ATOM 1253 C C . PRO A 1 149 ? 20.183 2.000 -26.316 1.00 74.38 149 PRO A C 1
ATOM 1255 O O . PRO A 1 149 ? 21.216 1.340 -26.252 1.00 74.38 149 PRO A O 1
ATOM 1258 N N . ALA A 1 150 ? 20.070 3.196 -25.729 1.00 75.06 150 ALA A N 1
ATOM 1259 C CA . ALA A 1 150 ? 21.156 3.819 -24.973 1.00 75.06 150 ALA A CA 1
ATOM 1260 C C . ALA A 1 150 ? 21.576 3.000 -23.741 1.00 75.06 150 ALA A C 1
ATOM 1262 O O . ALA A 1 150 ? 22.715 3.090 -23.302 1.00 75.06 150 ALA A O 1
ATOM 1263 N N . ILE A 1 151 ? 20.670 2.210 -23.164 1.00 74.12 151 ILE A N 1
ATOM 1264 C CA . ILE A 1 151 ? 20.962 1.390 -21.987 1.00 74.12 151 ILE A CA 1
ATOM 1265 C C . ILE A 1 151 ? 21.397 -0.011 -22.418 1.00 74.12 151 ILE A C 1
ATOM 1267 O O . ILE A 1 151 ? 22.371 -0.532 -21.883 1.00 74.12 151 ILE A O 1
ATOM 1271 N N . SER A 1 152 ? 20.729 -0.597 -23.415 1.00 72.44 152 SER A N 1
ATOM 1272 C CA . SER A 1 152 ? 21.048 -1.942 -23.896 1.00 72.44 152 SER A CA 1
ATOM 1273 C C . SER A 1 152 ? 22.452 -2.034 -24.502 1.00 72.44 152 SER A C 1
ATOM 1275 O O . SER A 1 152 ? 23.143 -3.010 -24.243 1.00 72.44 152 SER A O 1
ATOM 1277 N N . GLN A 1 153 ? 22.902 -1.014 -25.245 1.00 74.50 153 GLN A N 1
ATOM 1278 C CA . GLN A 1 153 ? 24.246 -0.985 -25.845 1.00 74.50 153 GLN A CA 1
ATOM 1279 C C . GLN A 1 153 ? 25.357 -0.851 -24.794 1.00 74.50 153 GLN A C 1
ATOM 1281 O O . GLN A 1 153 ? 26.393 -1.493 -24.898 1.00 74.50 153 GLN A O 1
ATOM 1286 N N . ASN A 1 154 ? 25.134 -0.067 -23.735 1.00 75.75 154 ASN A N 1
ATOM 1287 C CA . ASN A 1 154 ? 26.111 0.094 -22.650 1.00 75.75 154 ASN A CA 1
ATOM 1288 C C . ASN A 1 154 ? 26.227 -1.143 -21.742 1.00 75.75 154 ASN A C 1
ATOM 1290 O O . ASN A 1 154 ? 27.141 -1.227 -20.924 1.00 75.75 154 ASN A O 1
ATOM 1294 N N . LEU A 1 155 ? 25.283 -2.080 -21.848 1.00 75.94 155 LEU A N 1
ATOM 1295 C CA . LEU A 1 155 ? 25.199 -3.274 -21.012 1.00 75.94 155 LEU A CA 1
ATOM 1296 C C . LEU A 1 155 ? 25.439 -4.571 -21.800 1.00 75.94 155 LEU A C 1
ATOM 1298 O O . LEU A 1 155 ? 25.299 -5.641 -21.214 1.00 75.94 155 LEU A O 1
ATOM 1302 N N . GLU A 1 156 ? 25.820 -4.494 -23.082 1.00 72.44 156 GLU A N 1
ATOM 1303 C CA . GLU A 1 156 ? 26.035 -5.663 -23.957 1.00 72.44 156 GLU A CA 1
ATOM 1304 C C . GLU A 1 156 ? 27.047 -6.667 -23.381 1.00 72.44 156 GLU A C 1
ATOM 1306 O O . GLU A 1 156 ? 26.809 -7.873 -23.431 1.00 72.44 156 GLU A O 1
ATOM 1311 N N . ASP A 1 157 ? 28.120 -6.179 -22.750 1.00 77.25 157 ASP A N 1
ATOM 1312 C CA . ASP A 1 157 ? 29.166 -7.021 -22.150 1.00 77.25 157 ASP A CA 1
ATOM 1313 C C . ASP A 1 157 ? 28.814 -7.543 -20.743 1.00 77.25 157 ASP A C 1
ATOM 1315 O O . ASP A 1 157 ? 29.524 -8.374 -20.170 1.00 77.25 157 ASP A O 1
ATOM 1319 N N . THR A 1 158 ? 27.720 -7.061 -20.145 1.00 79.62 158 THR A N 1
ATOM 1320 C CA . THR A 1 158 ? 27.319 -7.439 -18.786 1.00 79.62 158 THR A CA 1
ATOM 1321 C C . THR A 1 158 ? 26.299 -8.576 -18.820 1.00 79.62 158 THR A C 1
ATOM 1323 O O . THR A 1 158 ? 25.291 -8.524 -19.518 1.00 79.62 158 THR A O 1
ATOM 1326 N N . SER A 1 159 ? 26.515 -9.611 -18.001 1.00 84.50 159 SER A N 1
ATOM 1327 C CA . SER A 1 159 ? 25.572 -10.730 -17.894 1.00 84.50 159 SER A CA 1
ATOM 1328 C C . SER A 1 159 ? 24.172 -10.262 -17.471 1.00 84.50 159 SER A C 1
ATOM 1330 O O . SER A 1 159 ? 23.997 -9.569 -16.470 1.00 84.50 159 SER A O 1
ATOM 1332 N N . TRP A 1 160 ? 23.135 -10.721 -18.172 1.00 82.38 160 TRP A N 1
ATOM 1333 C CA . TRP A 1 160 ? 21.741 -10.427 -17.818 1.00 82.38 160 TRP A CA 1
ATOM 1334 C C . TRP A 1 160 ? 21.396 -10.798 -16.367 1.00 82.38 160 TRP A C 1
ATOM 1336 O O . TRP A 1 160 ? 20.590 -10.122 -15.725 1.00 82.38 160 TRP A O 1
ATOM 1346 N N . PHE A 1 161 ? 22.038 -11.833 -15.818 1.00 82.06 161 PHE A N 1
ATOM 1347 C CA . PHE A 1 161 ? 21.827 -12.255 -14.434 1.00 82.06 161 PHE A CA 1
ATOM 1348 C C . PHE A 1 161 ? 22.317 -11.224 -13.411 1.00 82.06 161 PHE A C 1
ATOM 1350 O O . PHE A 1 161 ? 21.655 -11.032 -12.391 1.00 82.06 161 PHE A O 1
ATOM 1357 N N . THR A 1 162 ? 23.435 -10.535 -13.666 1.00 84.50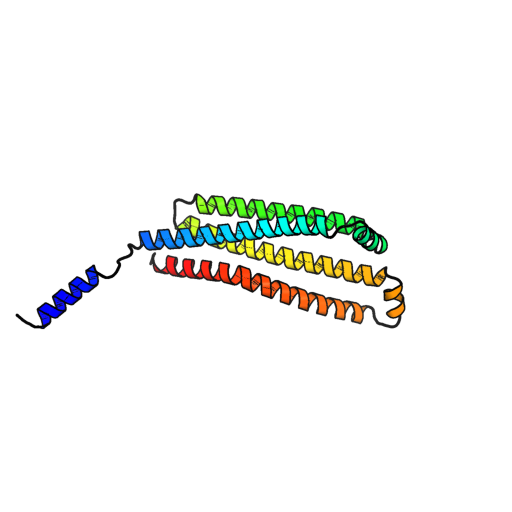 162 THR A N 1
ATOM 1358 C CA . THR A 1 162 ? 23.945 -9.507 -12.745 1.00 84.50 162 THR A CA 1
ATOM 1359 C C . THR A 1 162 ? 23.087 -8.250 -12.797 1.00 84.50 162 THR A C 1
ATOM 1361 O O . THR A 1 162 ? 22.771 -7.696 -11.746 1.00 84.50 162 THR A O 1
ATOM 1364 N N . ILE A 1 163 ? 22.620 -7.851 -13.983 1.00 85.50 163 ILE A N 1
ATOM 1365 C CA . ILE A 1 163 ? 21.732 -6.691 -14.156 1.00 85.50 163 ILE A CA 1
ATOM 1366 C C . ILE A 1 163 ? 20.395 -6.924 -13.438 1.00 85.50 163 ILE A C 1
ATOM 1368 O O . ILE A 1 163 ? 19.979 -6.111 -12.611 1.00 85.50 163 ILE A O 1
ATOM 1372 N N . ILE A 1 164 ? 19.748 -8.069 -13.683 1.00 87.31 164 ILE A N 1
ATOM 1373 C CA . ILE A 1 164 ? 18.492 -8.425 -13.006 1.00 87.31 164 ILE A CA 1
ATOM 1374 C C . ILE A 1 164 ? 18.710 -8.537 -11.492 1.00 87.31 164 ILE A C 1
ATOM 1376 O O . ILE A 1 164 ? 17.870 -8.072 -10.723 1.00 87.31 164 ILE A O 1
ATOM 1380 N N . GLY A 1 165 ? 19.840 -9.103 -11.054 1.00 88.50 165 GLY A N 1
ATOM 1381 C CA . GLY A 1 165 ? 20.197 -9.206 -9.640 1.00 88.50 165 GLY A CA 1
ATOM 1382 C C . GLY A 1 165 ? 20.296 -7.845 -8.945 1.00 88.50 165 GLY A C 1
ATOM 1383 O O . GLY A 1 165 ? 19.713 -7.664 -7.876 1.00 88.50 165 GLY A O 1
ATOM 1384 N N . ILE A 1 166 ? 20.965 -6.869 -9.565 1.00 88.75 166 ILE A N 1
ATOM 1385 C CA . ILE A 1 166 ? 21.082 -5.499 -9.036 1.00 88.75 166 ILE A CA 1
ATOM 1386 C C . ILE A 1 166 ? 19.705 -4.833 -8.968 1.00 88.75 166 ILE A C 1
ATOM 1388 O O . ILE A 1 166 ? 19.338 -4.291 -7.923 1.00 88.75 166 ILE A O 1
ATOM 1392 N N . GLY A 1 167 ? 18.912 -4.925 -10.040 1.00 89.19 167 GLY A N 1
ATOM 1393 C CA . GLY A 1 167 ? 17.550 -4.392 -10.061 1.00 89.19 167 GLY A CA 1
ATOM 1394 C C . GLY A 1 167 ? 16.670 -4.984 -8.962 1.00 89.19 167 GLY A C 1
ATOM 1395 O O . GLY A 1 167 ? 15.970 -4.254 -8.263 1.00 89.19 167 GLY A O 1
ATOM 1396 N N . LEU A 1 168 ? 16.756 -6.298 -8.746 1.00 91.81 168 LEU A N 1
ATOM 1397 C CA . LEU A 1 168 ? 16.003 -6.994 -7.706 1.00 91.81 168 LEU A CA 1
ATOM 1398 C C . LEU A 1 168 ? 16.408 -6.534 -6.300 1.00 91.81 168 LEU A C 1
ATOM 1400 O O . LEU A 1 168 ? 15.534 -6.317 -5.463 1.00 91.81 168 LEU A O 1
ATOM 1404 N N . ILE A 1 169 ? 17.701 -6.314 -6.045 1.00 93.56 169 ILE A N 1
ATOM 1405 C CA . ILE A 1 169 ? 18.185 -5.759 -4.772 1.00 93.56 169 ILE A CA 1
ATOM 1406 C C . ILE A 1 169 ? 17.660 -4.331 -4.572 1.00 93.56 169 ILE A C 1
ATOM 1408 O O . ILE A 1 169 ? 17.116 -4.032 -3.510 1.00 93.56 169 ILE A O 1
ATOM 1412 N N . CYS A 1 170 ? 17.755 -3.461 -5.581 1.00 92.69 170 CYS A N 1
ATOM 1413 C CA . CYS A 1 170 ? 17.237 -2.092 -5.503 1.00 92.69 170 CYS A CA 1
ATOM 1414 C C . CYS A 1 170 ? 15.728 -2.061 -5.219 1.00 92.69 170 CYS A C 1
ATOM 1416 O O . CYS A 1 170 ? 15.278 -1.331 -4.333 1.00 92.69 170 CYS A O 1
ATOM 1418 N N . ILE A 1 171 ? 14.948 -2.888 -5.922 1.00 92.50 171 ILE A N 1
ATOM 1419 C CA . ILE A 1 171 ? 13.502 -3.007 -5.708 1.00 92.50 171 ILE A CA 1
ATOM 1420 C C . ILE A 1 171 ? 13.213 -3.548 -4.305 1.00 92.50 171 ILE A C 1
ATOM 1422 O O . ILE A 1 171 ? 12.347 -3.009 -3.621 1.00 92.50 171 ILE A O 1
ATOM 1426 N N . LEU A 1 172 ? 13.947 -4.559 -3.828 1.00 92.94 172 LEU A N 1
ATOM 1427 C CA . LEU A 1 172 ? 13.786 -5.080 -2.467 1.00 92.94 172 LEU A CA 1
ATOM 1428 C C . LEU A 1 172 ? 14.046 -4.008 -1.408 1.00 92.94 172 LEU A C 1
ATOM 1430 O O . LEU A 1 172 ? 13.271 -3.900 -0.460 1.00 92.94 172 LEU A O 1
ATOM 1434 N N . VAL A 1 173 ? 15.088 -3.191 -1.570 1.00 94.50 173 VAL A N 1
ATOM 1435 C CA . VAL A 1 173 ? 15.387 -2.083 -0.651 1.00 94.50 173 VAL A CA 1
ATOM 1436 C C . VAL A 1 173 ? 14.247 -1.060 -0.646 1.00 94.50 173 VAL A C 1
ATOM 1438 O O . VAL A 1 173 ? 13.786 -0.669 0.428 1.00 94.50 173 VAL A O 1
ATOM 1441 N N . LEU A 1 174 ? 13.731 -0.678 -1.818 1.00 91.75 174 LEU A N 1
ATOM 1442 C CA . LEU A 1 174 ? 12.584 0.232 -1.930 1.00 91.75 174 LEU A CA 1
ATOM 1443 C C . LEU A 1 174 ? 11.310 -0.358 -1.313 1.00 91.75 174 LEU A C 1
ATOM 1445 O O . LEU A 1 174 ? 10.601 0.333 -0.582 1.00 91.75 174 LEU A O 1
ATOM 1449 N N . LEU A 1 175 ? 11.026 -1.639 -1.552 1.00 90.81 175 LEU A N 1
ATOM 1450 C CA . LEU A 1 175 ? 9.872 -2.326 -0.972 1.00 90.81 175 LEU A CA 1
ATOM 1451 C C . LEU A 1 175 ? 9.989 -2.458 0.545 1.00 90.81 175 LEU A C 1
ATOM 1453 O O . LEU A 1 175 ? 8.989 -2.289 1.237 1.00 90.81 175 LEU A O 1
ATOM 1457 N N . LEU A 1 176 ? 11.185 -2.715 1.079 1.00 90.81 176 LEU A N 1
ATOM 1458 C CA . LEU A 1 176 ? 11.433 -2.730 2.522 1.00 90.81 176 LEU A CA 1
ATOM 1459 C C . LEU A 1 176 ? 11.246 -1.344 3.135 1.00 90.81 176 LEU A C 1
ATOM 1461 O O . LEU A 1 176 ? 10.645 -1.231 4.205 1.00 90.81 176 LEU A O 1
ATOM 1465 N N . PHE A 1 177 ? 11.700 -0.294 2.451 1.00 90.38 177 PHE A N 1
ATOM 1466 C CA . PHE A 1 177 ? 11.482 1.083 2.877 1.00 90.38 177 PHE A CA 1
ATOM 1467 C C . PHE A 1 177 ? 9.986 1.430 2.907 1.00 90.38 177 PHE A C 1
ATOM 1469 O O . PHE A 1 177 ? 9.474 1.863 3.942 1.00 90.38 177 PHE A O 1
ATOM 1476 N N . LEU A 1 178 ? 9.259 1.158 1.816 1.00 86.25 178 LEU A N 1
ATOM 1477 C CA . LEU A 1 178 ? 7.807 1.343 1.742 1.00 86.25 178 LEU A CA 1
ATOM 1478 C C . LEU A 1 178 ? 7.098 0.526 2.822 1.00 86.25 178 LEU A C 1
ATOM 1480 O O . LEU A 1 178 ? 6.284 1.065 3.571 1.00 86.25 178 LEU A O 1
ATOM 1484 N N . TRP A 1 179 ? 7.438 -0.755 2.966 1.00 87.81 179 TRP A N 1
ATOM 1485 C CA . TRP A 1 179 ? 6.896 -1.605 4.020 1.00 87.81 179 TRP A CA 1
ATOM 1486 C C . TRP A 1 179 ? 7.171 -1.030 5.408 1.00 87.81 179 TRP A C 1
ATOM 1488 O O . TRP A 1 179 ? 6.284 -1.077 6.252 1.00 87.81 179 TRP A O 1
ATOM 1498 N N . GLY A 1 180 ? 8.342 -0.436 5.646 1.00 84.69 180 GLY A N 1
ATOM 1499 C CA . GLY A 1 180 ? 8.666 0.276 6.879 1.00 84.69 180 GLY A CA 1
ATOM 1500 C C . GLY A 1 180 ? 7.696 1.423 7.154 1.00 84.69 180 GLY A C 1
ATOM 1501 O O . GLY A 1 180 ? 7.095 1.468 8.228 1.00 84.69 180 GLY A O 1
ATOM 1502 N N . VAL A 1 181 ? 7.462 2.295 6.170 1.00 82.94 181 VAL A N 1
ATOM 1503 C CA . VAL A 1 181 ? 6.504 3.412 6.271 1.00 82.94 181 VAL A CA 1
ATOM 1504 C C . VAL A 1 181 ? 5.084 2.901 6.542 1.00 82.94 181 VAL A C 1
ATOM 1506 O O . VAL A 1 181 ? 4.426 3.347 7.488 1.00 82.94 181 VAL A O 1
ATOM 1509 N N . TYR A 1 182 ? 4.624 1.908 5.775 1.00 80.38 182 TYR A N 1
ATOM 1510 C CA . TYR A 1 182 ? 3.309 1.286 5.953 1.00 80.38 182 TYR A CA 1
ATOM 1511 C C . TYR A 1 182 ? 3.182 0.587 7.312 1.00 80.38 182 TYR A C 1
ATOM 1513 O O . TYR A 1 182 ? 2.165 0.720 7.994 1.00 80.38 182 TYR A O 1
ATOM 1521 N N . SER A 1 183 ? 4.215 -0.132 7.743 1.00 78.81 183 SER A N 1
ATOM 1522 C CA . SER A 1 183 ? 4.277 -0.812 9.036 1.00 78.81 183 SER A CA 1
ATOM 1523 C C . SER A 1 183 ? 4.261 0.188 10.187 1.00 78.81 183 SER A C 1
ATOM 1525 O O . SER A 1 183 ? 3.653 -0.084 11.217 1.00 78.81 183 SER A O 1
ATOM 1527 N N . LEU A 1 184 ? 4.837 1.375 10.020 1.00 81.06 184 LEU A N 1
ATOM 1528 C CA . LEU A 1 184 ? 4.814 2.420 11.036 1.00 81.06 184 LEU A CA 1
ATOM 1529 C C . LEU A 1 184 ? 3.417 3.054 11.133 1.00 81.06 184 LEU A C 1
ATOM 1531 O O . LEU A 1 184 ? 2.805 3.029 12.205 1.00 81.06 184 LEU A O 1
ATOM 1535 N N . LEU A 1 185 ? 2.857 3.508 10.007 1.00 77.81 185 LEU A N 1
ATOM 1536 C CA . LEU A 1 185 ? 1.514 4.099 9.931 1.00 77.81 185 LEU A CA 1
ATOM 1537 C C . LEU A 1 185 ? 0.430 3.135 10.436 1.00 77.81 185 LEU A C 1
ATOM 1539 O O . LEU A 1 185 ? -0.305 3.428 11.385 1.00 77.81 185 LEU A O 1
ATOM 1543 N N . TYR A 1 186 ? 0.353 1.944 9.843 1.00 76.31 186 TYR A N 1
ATOM 1544 C CA . TYR A 1 186 ? -0.665 0.959 10.190 1.00 76.31 186 TYR A CA 1
ATOM 1545 C C . TYR A 1 186 ? -0.325 0.198 11.467 1.00 76.31 186 TYR A C 1
ATOM 1547 O O . TYR A 1 186 ? -1.234 -0.183 12.202 1.00 76.31 186 TYR A O 1
ATOM 1555 N N . GLY A 1 187 ? 0.950 -0.018 11.788 1.00 73.62 187 GLY A N 1
ATOM 1556 C CA . GLY A 1 187 ? 1.366 -0.708 13.009 1.00 73.62 187 GLY A CA 1
ATOM 1557 C C . GLY A 1 187 ? 1.013 0.067 14.268 1.00 73.62 187 GLY A C 1
ATOM 1558 O O . GLY A 1 187 ? 0.587 -0.559 15.238 1.00 73.62 187 GLY A O 1
ATOM 1559 N N . ILE A 1 188 ? 1.081 1.403 14.259 1.00 76.75 188 ILE A N 1
ATOM 1560 C CA . ILE A 1 188 ? 0.600 2.231 15.378 1.00 76.75 188 ILE A CA 1
ATOM 1561 C C . ILE A 1 188 ? -0.914 2.062 15.553 1.00 76.75 188 ILE A C 1
ATOM 1563 O O . ILE A 1 188 ? -1.383 1.805 16.666 1.00 76.75 188 ILE A O 1
ATOM 1567 N N . LEU A 1 189 ? -1.683 2.151 14.463 1.00 71.31 189 LEU A N 1
ATOM 1568 C CA . LEU A 1 189 ? -3.140 1.973 14.483 1.00 71.31 189 LEU A CA 1
ATOM 1569 C C . LEU A 1 189 ? -3.526 0.565 14.963 1.00 71.31 189 LEU A C 1
ATOM 1571 O O . LEU A 1 189 ? -4.391 0.405 15.825 1.00 71.31 189 LEU A O 1
ATOM 1575 N N . LEU A 1 190 ? -2.829 -0.459 14.472 1.00 70.50 190 LEU A N 1
ATOM 1576 C CA . LEU A 1 190 ? -3.035 -1.862 14.822 1.00 70.50 190 LEU A CA 1
ATOM 1577 C C . LEU A 1 190 ? -2.590 -2.192 16.252 1.00 70.50 190 LEU A C 1
ATOM 1579 O O . LEU A 1 190 ? -3.259 -2.987 16.913 1.00 70.50 190 LEU A O 1
ATOM 1583 N N . LYS A 1 191 ? -1.501 -1.594 16.755 1.00 73.56 191 LYS A N 1
ATOM 1584 C CA . LYS A 1 191 ? -1.076 -1.719 18.161 1.00 73.56 191 LYS A CA 1
ATOM 1585 C C . LYS A 1 191 ? -2.104 -1.095 19.093 1.00 73.56 191 LYS A C 1
ATOM 1587 O O . LYS A 1 191 ? -2.471 -1.732 20.076 1.00 73.56 191 LYS A O 1
ATOM 1592 N N . LYS A 1 192 ? -2.614 0.100 18.772 1.00 70.06 192 LYS A N 1
ATOM 1593 C CA . LYS A 1 192 ? -3.693 0.745 19.542 1.00 70.06 192 LYS A CA 1
ATOM 1594 C C . LYS A 1 192 ? -4.944 -0.136 19.585 1.00 70.06 192 LYS A C 1
ATOM 1596 O O . LYS A 1 192 ? -5.512 -0.341 20.651 1.00 70.06 192 LYS A O 1
ATOM 1601 N N . LEU A 1 193 ? -5.311 -0.733 18.452 1.00 68.50 193 LEU A N 1
ATOM 1602 C CA . LEU A 1 193 ? -6.423 -1.680 18.352 1.00 68.50 193 LEU A CA 1
ATOM 1603 C C . LEU A 1 193 ? -6.213 -2.929 19.234 1.00 68.50 193 LEU A C 1
ATOM 1605 O O . LEU A 1 193 ? -7.137 -3.376 19.907 1.00 68.50 193 LEU A O 1
ATOM 1609 N N . LEU A 1 194 ? -4.995 -3.487 19.247 1.00 68.12 194 LEU A N 1
ATOM 1610 C CA . LEU A 1 194 ? -4.645 -4.676 20.035 1.00 68.12 194 LEU A CA 1
ATOM 1611 C C . LEU A 1 194 ? -4.591 -4.386 21.540 1.00 68.12 194 LEU A C 1
ATOM 1613 O O . LEU A 1 194 ? -4.994 -5.221 22.346 1.00 68.12 194 LEU A O 1
ATOM 1617 N N . ARG A 1 195 ? -4.104 -3.206 21.922 1.00 69.25 195 ARG A N 1
ATOM 1618 C CA . ARG A 1 195 ? -4.093 -2.768 23.315 1.00 69.25 195 ARG A CA 1
ATOM 1619 C C . ARG A 1 195 ? -5.519 -2.603 23.842 1.00 69.25 195 ARG A C 1
ATOM 1621 O O . ARG A 1 195 ? -5.839 -3.216 24.852 1.00 69.25 195 ARG A O 1
ATOM 1628 N N . ASN A 1 196 ? -6.388 -1.918 23.093 1.00 67.69 196 ASN A N 1
ATOM 1629 C CA . ASN A 1 196 ? -7.811 -1.821 23.433 1.00 67.69 196 ASN A CA 1
ATOM 1630 C C . ASN A 1 196 ? -8.468 -3.212 23.533 1.00 67.69 196 ASN A C 1
ATOM 1632 O O . ASN A 1 196 ? -9.284 -3.445 24.417 1.00 67.69 196 ASN A O 1
ATOM 1636 N N . TYR A 1 197 ? -8.100 -4.155 22.655 1.00 68.75 197 TYR A N 1
ATOM 1637 C CA . TYR A 1 197 ? -8.563 -5.547 22.729 1.00 68.75 197 TYR A CA 1
ATOM 1638 C C . TYR A 1 197 ? -8.132 -6.241 24.029 1.00 68.75 197 TYR A C 1
ATOM 1640 O O . TYR A 1 197 ? -8.947 -6.903 24.669 1.00 68.75 197 TYR A O 1
ATOM 1648 N N . LYS A 1 198 ? -6.858 -6.111 24.418 1.00 65.31 198 LYS A N 1
ATOM 1649 C CA . LYS A 1 198 ? -6.319 -6.752 25.625 1.00 65.31 198 LYS A CA 1
ATOM 1650 C C . LYS A 1 198 ? -6.962 -6.173 26.888 1.00 65.31 198 LYS A C 1
ATOM 1652 O O . LYS A 1 198 ? -7.326 -6.934 27.774 1.00 65.31 198 LYS A O 1
ATOM 1657 N N . GLU A 1 199 ? -7.174 -4.859 26.917 1.00 67.31 199 GLU A N 1
ATOM 1658 C CA . GLU A 1 199 ? -7.892 -4.166 27.994 1.00 67.31 199 GLU A CA 1
ATOM 1659 C C . GLU A 1 199 ? -9.352 -4.651 28.093 1.00 67.31 199 GLU A C 1
ATOM 1661 O O . GLU A 1 199 ? -9.803 -5.001 29.176 1.00 67.31 199 GLU A O 1
ATOM 1666 N N . LEU A 1 200 ? -10.070 -4.796 26.970 1.00 63.97 200 LEU A N 1
ATOM 1667 C CA . LEU A 1 200 ? -11.441 -5.332 26.961 1.00 63.97 200 LEU A CA 1
ATOM 1668 C C . LEU A 1 200 ? -11.539 -6.808 27.370 1.00 63.97 200 LEU A C 1
ATOM 1670 O O . LEU A 1 200 ? -12.529 -7.210 27.979 1.00 63.97 200 LEU A O 1
ATOM 1674 N N . LYS A 1 201 ? -10.556 -7.638 26.999 1.00 63.47 201 LYS A N 1
ATOM 1675 C CA . LYS A 1 201 ? -10.531 -9.054 27.392 1.00 63.47 201 LYS A CA 1
ATOM 1676 C C . LYS A 1 201 ? -10.360 -9.196 28.904 1.00 63.47 201 LYS A C 1
ATOM 1678 O O . LYS A 1 201 ? -11.004 -10.054 29.486 1.00 63.47 201 LYS A O 1
ATOM 1683 N N . ASN A 1 202 ? -9.543 -8.343 29.515 1.00 63.03 202 ASN A N 1
ATOM 1684 C CA . ASN A 1 202 ? -9.289 -8.364 30.953 1.00 63.03 202 ASN A CA 1
ATOM 1685 C C . ASN A 1 202 ? -10.460 -7.827 31.799 1.00 63.03 202 ASN A C 1
ATOM 1687 O O . ASN A 1 202 ? -10.427 -7.996 33.004 1.00 63.03 202 ASN A O 1
ATOM 1691 N N . LEU A 1 203 ? -11.454 -7.163 31.193 1.00 61.50 203 LEU A N 1
ATOM 1692 C CA . LEU A 1 203 ? -12.636 -6.624 31.890 1.00 61.50 203 LEU A CA 1
ATOM 1693 C C . LEU A 1 203 ? -13.849 -7.571 31.877 1.00 61.50 203 LEU A C 1
ATOM 1695 O O . LEU A 1 203 ? -14.801 -7.341 32.610 1.00 61.50 203 LEU A O 1
ATOM 1699 N N . ASN A 1 204 ? -13.852 -8.586 31.005 1.00 50.59 204 ASN A N 1
ATOM 1700 C CA . ASN A 1 204 ? -14.919 -9.594 30.907 1.00 50.59 204 ASN A CA 1
ATOM 1701 C C . ASN A 1 204 ? -14.524 -10.932 31.574 1.00 50.59 204 ASN A C 1
ATOM 1703 O O . ASN A 1 204 ? -15.170 -11.946 31.312 1.00 50.59 204 ASN A O 1
ATOM 1707 N N . PHE A 1 205 ? -13.449 -10.935 32.368 1.00 40.94 205 PHE A N 1
ATOM 1708 C CA . PHE A 1 205 ? -12.987 -12.033 33.218 1.00 40.94 205 PHE A CA 1
ATOM 1709 C C . PHE A 1 205 ? -12.758 -11.503 34.628 1.00 40.94 205 PHE A C 1
ATOM 1711 O O . PHE A 1 205 ? -12.280 -10.350 34.726 1.00 40.94 205 PHE A O 1
#

pLDDT: mean 75.81, std 11.55, range [40.94, 94.5]

Secondary structure (DSSP, 8-state):
--HHHHHHHHHHHHHHHS----HHHHHHHHHHHHHHHHHHHHHHHHHHHHHHHHHHHHH--HHHHHHHHHTT-HHHHHHHHHHHHHHHHHHHHHHHHHHHHHHT--SHHHHHHHHHHHHHHHHHHHHHHHHHHHHHHHHHHHHHHHH-HHHHHHTTTS-HHHHHHHHHHHHHHHHHHHHHHHHHHHHHHHHHHHHHHHHHHHH--

Sequence (205 aa):
MDELDLLRKDWKNQEENLPHFKAEQLYKMLLKKSSSIVKWIFIISLIELSFGILMNVLFMDDQFWKEVDTIHLKTATIVIYIISYIITGAFIVIFYKRYRKISAADSSFHLMKNILKTRRVVKYYIIYILASSGITMMLFYIYTLKYTPAISQNLEDTSWFTIIGIGLICILVLLLFLWGVYSLLYGILLKKLLRNYKELKNLNF

=== Feature glossary ===
Reading guide. The protein is described through the following features:

Foldseek 3Di. A 3Di character summarizes, for each residue, the relative orientation of the Cα frame of its nearest spatial neighbor. Because it encodes fold topology rather than chemistry, 3Di alignments detect remote structural similarity that sequence alignment misses.

Contact-map, Ramachandran, and PAE plots. Plot images: a contact map (which residues are close in 3D, as an N×N binary image), a Ramachandran scatter (backbone torsion angles, revealing secondary-structure composition at a glance), and — for AlphaFold structures — a PAE heatmap (pairwise prediction confidence).

Radius of gyration, Cα contacts, bounding box. Radius of gyration (Rg) is the root-mean-square distance of Cα atoms from their centroid — a single number for overall size and compactness. A globular domain of N residues has Rg ≈ 2.2·N^0.38 Å; an extended or disordered chain has a much larger Rg. The Cα contact count is the number of residue pairs whose Cα atoms are within 8 Å and are more than four positions apart in sequence — a standard proxy for tertiary packing density. The bounding box is the smallest axis-aligned box enclosing all Cα atoms.

Secondary structure (8-state, DSSP). Eight-state secondary structure (DSSP): H is the canonical α-helix, G the tighter 3₁₀-helix, I the wider π-helix; E/B are β-structure, T and S are turns and bends, and '-' is everything else. DSSP derives these from the pattern of main-chain N–H···O=C hydrogen bonds, not from the sequence.

B-factor. B-factor (Debye–Waller factor) reflects atomic displacement in the crystal lattice. It is an experimental observable (units Å²), not a prediction; low values mean the atom is pinned down, high values mean it moves or is heterogeneous across the crystal.

pLDDT. pLDDT is the predicted lDDT-Cα score: AlphaFold's confidence that the local environment of each residue (all inter-atomic distances within 15 Å) is correctly placed. It is a per-residue number between 0 and 100, with higher meaning more reliable.

Nearest PDB structures. Nearest PDB neighbors are the top structural matches found by Foldseek when searching this structure against the entire Protein Data Bank. Each hit reports a TM-score (0 to 1; >0.5 almost always implies the same fold) and an E-value. These are *structural* homologs — they may share no detectable sequence similarity.

Solvent-accessible surface area. Accessible surface area quantifies burial. A residue with SASA near zero is packed into the hydrophobic core; one with SASA >100 Å² sits on the surface. Computed here via the Shrake–Rupley numerical algorithm with a 1.4 Å probe.

Rendered structure images. Structure images are PyMOL renders from six orthogonal camera directions. Cartoon representation draws helices as coils and strands as arrows; sticks shows the backbone as bonds; surface shows the solvent-excluded envelope. Rainbow coloring maps sequence position to hue (blue→red, N→C); chain coloring assigns a distinct color per polypeptide.

Backbone torsions (φ/ψ). φ (phi) and ψ (psi) are the two rotatable backbone dihedrals per residue: φ is the C(i-1)–N–Cα–C torsion, ψ is the N–Cα–C–N(i+1) torsion, both in degrees on (−180°, 180°]. α-helical residues cluster near (−60°, −45°); β-strand residues near (−120°, +130°). A Ramachandran plot is simply a scatter of (φ, ψ) for every residue.

Predicted aligned error. Predicted Aligned Error (PAE) is an AlphaFold confidence matrix: entry (i, j) is the expected error in the position of residue j, in ångströms, when the prediction is superimposed on the true structure at residue i. Low PAE within a block of residues means that block is internally rigid and well-predicted; high PAE between two blocks means their relative placement is uncertain even if each block individually is confident.

mmCIF coordinates. Structure coordinates are given as an mmCIF _atom_site loop: one row per atom with element, residue name, chain id, sequence number, and x/y/z position in Å. Only the four main-chain atoms per residue are included here; side chains are omitted to keep the record compact.

InterPro / GO / CATH / organism. Database cross-references. InterPro integrates a dozen domain/family signature databases into unified entries with residue-range hits. GO terms attach function/process/location labels with evidence codes. CATH codes position the fold in a four-level structural taxonomy. Organism is the NCBI-taxonomy species name.

Secondary structure (3-state, P-SEA). SS3 is a coarse helix/strand/coil call (letters a/b/c) made by the P-SEA algorithm from inter-Cα distances and dihedrals. It is less detailed than DSSP but needs only Cα positions.

Sequence. Sequence gives the chain of amino acids in standard one-letter code (A=alanine, C=cysteine, …, Y=tyrosine), read N→C. It is the only feature that is directly encoded by the gene; all structural features are derived from the folded form of this sequence.